Protein AF-A0A2A5M7T2-F1 (afdb_monomer_lite)

Structure (mmCIF, N/CA/C/O backbone):
data_AF-A0A2A5M7T2-F1
#
_entry.id   AF-A0A2A5M7T2-F1
#
loop_
_atom_site.group_PDB
_atom_site.id
_atom_site.type_symbol
_atom_site.label_atom_id
_atom_site.label_alt_id
_atom_site.label_comp_id
_atom_site.label_asym_id
_atom_site.label_entity_id
_atom_site.label_seq_id
_atom_site.pdbx_PDB_ins_code
_atom_site.Cartn_x
_atom_site.Cartn_y
_atom_site.Cartn_z
_atom_site.occupancy
_atom_site.B_iso_or_equiv
_atom_site.auth_seq_id
_atom_site.auth_comp_id
_atom_site.auth_asym_id
_atom_site.auth_atom_id
_atom_site.pdbx_PDB_model_num
ATOM 1 N N . ASN A 1 1 ? -1.668 -0.619 -31.170 1.00 60.91 1 ASN A N 1
ATOM 2 C CA . ASN A 1 1 ? -1.561 -1.996 -30.649 1.00 60.91 1 ASN A CA 1
ATOM 3 C C . ASN A 1 1 ? -2.040 -2.029 -29.218 1.00 60.91 1 ASN A C 1
ATOM 5 O O . ASN A 1 1 ? -1.511 -1.268 -28.421 1.00 60.91 1 ASN A O 1
ATOM 9 N N . ASN A 1 2 ? -3.026 -2.883 -28.930 1.00 87.00 2 ASN A N 1
ATOM 10 C CA . ASN A 1 2 ? -3.537 -3.116 -27.583 1.00 87.00 2 ASN A CA 1
ATOM 11 C C . ASN A 1 2 ? -2.601 -4.095 -26.862 1.00 87.00 2 ASN A C 1
ATOM 13 O O . ASN A 1 2 ? -2.529 -5.262 -27.244 1.00 87.00 2 ASN A O 1
ATOM 17 N N . VAL A 1 3 ? -1.847 -3.610 -25.882 1.00 93.12 3 VAL A N 1
ATOM 18 C CA . VAL A 1 3 ? -0.890 -4.405 -25.110 1.00 93.12 3 VAL A CA 1
ATOM 19 C C . VAL A 1 3 ? -1.566 -4.879 -23.829 1.00 93.12 3 VAL A C 1
ATOM 21 O O . VAL A 1 3 ? -2.238 -4.107 -23.147 1.00 93.12 3 VAL A O 1
ATOM 24 N N . LYS A 1 4 ? -1.383 -6.158 -23.500 1.00 93.56 4 LYS A N 1
ATOM 25 C CA . LYS A 1 4 ? -1.819 -6.744 -22.232 1.00 93.56 4 LYS A CA 1
ATOM 26 C C . LYS A 1 4 ? -0.594 -7.260 -21.495 1.00 93.56 4 LYS A C 1
ATOM 28 O O . LYS A 1 4 ? 0.133 -8.083 -22.041 1.00 93.56 4 LYS A O 1
ATOM 33 N N . VAL A 1 5 ? -0.376 -6.769 -20.281 1.00 90.25 5 VAL A N 1
ATOM 34 C CA . VAL A 1 5 ? 0.757 -7.158 -19.430 1.00 90.25 5 VAL A CA 1
ATOM 35 C C . VAL A 1 5 ? 0.224 -7.896 -18.209 1.00 90.25 5 VAL A C 1
ATOM 37 O O . VAL A 1 5 ? -0.738 -7.443 -17.590 1.00 90.25 5 VAL A O 1
ATOM 40 N N . ARG A 1 6 ? 0.827 -9.032 -17.867 1.00 88.44 6 ARG A N 1
ATOM 41 C CA . ARG A 1 6 ? 0.532 -9.816 -16.661 1.00 88.44 6 ARG A CA 1
ATOM 42 C C . ARG A 1 6 ? 1.847 -10.259 -16.040 1.00 88.44 6 ARG A C 1
ATOM 44 O O . ARG A 1 6 ? 2.782 -10.551 -16.779 1.00 88.44 6 ARG A O 1
ATOM 51 N N . LEU A 1 7 ? 1.899 -10.273 -14.711 1.00 79.75 7 LEU A N 1
ATOM 52 C CA . LEU A 1 7 ? 3.005 -10.883 -13.967 1.00 79.75 7 LEU A CA 1
ATOM 53 C C . LEU A 1 7 ? 2.844 -12.408 -13.929 1.00 79.75 7 LEU A C 1
ATOM 55 O O . LEU A 1 7 ? 3.792 -13.133 -14.187 1.00 79.75 7 LEU A O 1
ATOM 59 N N . ASP A 1 8 ? 1.615 -12.866 -13.696 1.00 83.50 8 ASP A N 1
ATOM 60 C CA . ASP A 1 8 ? 1.230 -14.276 -13.647 1.00 83.50 8 ASP A CA 1
ATOM 61 C C . ASP A 1 8 ? -0.159 -14.473 -14.286 1.00 83.50 8 ASP A C 1
ATOM 63 O O . ASP A 1 8 ? -0.954 -13.528 -14.382 1.00 83.50 8 ASP A O 1
ATOM 67 N N . ASP A 1 9 ? -0.476 -15.699 -14.704 1.00 84.69 9 ASP A N 1
ATOM 68 C CA . ASP A 1 9 ? -1.749 -16.049 -15.345 1.00 84.69 9 ASP A CA 1
ATOM 69 C C . ASP A 1 9 ? -2.963 -15.929 -14.407 1.00 84.69 9 ASP A C 1
ATOM 71 O O . ASP A 1 9 ? -4.090 -15.732 -14.876 1.00 84.69 9 ASP A O 1
ATOM 75 N N . LYS A 1 10 ? -2.761 -15.991 -13.083 1.00 83.62 10 LYS A N 1
ATOM 76 C CA . LYS A 1 10 ? -3.818 -15.775 -12.079 1.00 83.62 10 LYS A CA 1
ATOM 77 C C . LYS A 1 10 ? -4.172 -14.289 -11.932 1.00 83.62 10 LYS A C 1
ATOM 79 O O . LYS A 1 10 ? -5.264 -13.960 -11.451 1.00 83.62 10 LYS A O 1
ATOM 84 N N . MET A 1 11 ? -3.281 -13.387 -12.352 1.00 88.12 11 MET A N 1
ATOM 85 C CA . MET A 1 11 ? -3.487 -11.940 -12.316 1.00 88.12 11 MET A CA 1
ATOM 86 C C . MET A 1 11 ? -4.294 -11.469 -13.532 1.00 88.12 11 MET A C 1
ATOM 88 O O . MET A 1 11 ? -4.145 -11.948 -14.658 1.00 88.12 11 MET A O 1
ATOM 92 N N . ASN A 1 12 ? -5.141 -10.458 -13.340 1.00 90.69 12 ASN A N 1
ATOM 93 C CA . ASN A 1 12 ? -5.785 -9.811 -14.483 1.00 90.69 12 ASN A CA 1
ATOM 94 C C . ASN A 1 12 ? -4.744 -9.027 -15.298 1.00 90.69 12 ASN A C 1
ATOM 96 O O . ASN A 1 12 ? -3.726 -8.579 -14.776 1.00 90.69 12 ASN A O 1
ATOM 100 N N . ALA A 1 13 ? -4.996 -8.848 -16.595 1.00 92.94 13 ALA A N 1
ATOM 101 C CA . ALA A 1 13 ? -4.097 -8.036 -17.409 1.00 92.94 13 ALA A CA 1
ATOM 102 C C . ALA A 1 13 ? -4.164 -6.565 -16.998 1.00 92.94 13 ALA A C 1
ATOM 104 O O . ALA A 1 13 ? -5.249 -6.023 -16.787 1.00 92.94 13 ALA A O 1
ATOM 105 N N . ILE A 1 14 ? -3.005 -5.915 -16.991 1.00 94.44 14 ILE A N 1
ATOM 106 C CA . ILE A 1 14 ? -2.913 -4.478 -17.202 1.00 94.44 14 ILE A CA 1
ATOM 107 C C . ILE A 1 14 ? -3.140 -4.243 -18.697 1.00 94.44 14 ILE A C 1
ATOM 109 O O . ILE A 1 14 ? -2.396 -4.754 -19.537 1.00 94.44 14 ILE A O 1
ATOM 113 N N . GLU A 1 15 ? -4.192 -3.507 -19.032 1.00 96.38 15 GLU A N 1
ATOM 114 C CA . GLU A 1 15 ? -4.587 -3.214 -20.406 1.00 96.38 15 GLU A CA 1
ATOM 115 C C . GLU A 1 15 ? -4.080 -1.835 -20.819 1.00 96.38 15 GLU A C 1
ATOM 117 O O . GLU A 1 15 ? -4.425 -0.825 -20.205 1.00 96.38 15 GLU A O 1
ATOM 122 N N . ILE A 1 16 ? -3.271 -1.792 -21.875 1.00 97.00 16 ILE A N 1
ATOM 123 C CA . ILE A 1 16 ? -2.631 -0.583 -22.392 1.00 97.00 16 ILE A CA 1
ATOM 124 C C . ILE A 1 16 ? -2.998 -0.460 -23.880 1.00 97.00 16 ILE A C 1
ATOM 126 O O . ILE A 1 16 ? -2.351 -1.075 -24.731 1.00 97.00 16 ILE A O 1
ATOM 130 N N . PRO A 1 17 ? -4.028 0.333 -24.241 1.00 96.31 17 PRO A N 1
ATOM 131 C CA . PRO A 1 17 ? -4.533 0.404 -25.618 1.00 96.31 17 PRO A CA 1
ATOM 132 C C . PRO A 1 17 ? -3.501 0.851 -26.660 1.00 96.31 17 PRO A C 1
ATOM 134 O O . PRO A 1 17 ? -3.615 0.512 -27.841 1.00 96.31 17 PRO A O 1
ATOM 137 N N . LYS A 1 18 ? -2.523 1.651 -26.226 1.00 96.06 18 LYS A N 1
ATOM 138 C CA . LYS A 1 18 ? -1.372 2.071 -27.019 1.00 96.06 18 LYS A CA 1
ATOM 139 C C . LYS A 1 18 ? -0.167 2.235 -26.100 1.00 96.06 18 LYS A C 1
ATOM 141 O O . LYS A 1 18 ? -0.230 3.020 -25.155 1.00 96.06 18 LYS A O 1
ATOM 146 N N . LEU A 1 19 ? 0.899 1.515 -26.421 1.00 96.00 19 LEU A N 1
ATOM 147 C CA . LEU A 1 19 ? 2.201 1.607 -25.780 1.00 96.00 19 LEU A CA 1
ATOM 148 C C . LEU A 1 19 ? 3.234 1.961 -26.847 1.00 96.00 19 LEU A C 1
ATOM 150 O O . LEU A 1 19 ? 3.382 1.223 -27.821 1.00 96.00 19 LEU A O 1
ATOM 154 N N . ASP A 1 20 ? 3.930 3.072 -26.647 1.00 96.31 20 ASP A N 1
ATOM 155 C CA . ASP A 1 20 ? 5.092 3.467 -27.432 1.00 96.31 20 ASP A CA 1
ATOM 156 C C . ASP A 1 20 ? 6.347 3.284 -26.559 1.00 96.31 20 ASP A C 1
ATOM 158 O O . ASP A 1 20 ? 6.326 3.565 -25.359 1.00 96.31 20 ASP A O 1
ATOM 162 N N . LEU A 1 21 ? 7.444 2.804 -27.144 1.00 96.62 21 LEU A N 1
ATOM 163 C CA . LEU A 1 21 ? 8.730 2.658 -26.458 1.00 96.62 21 LEU A CA 1
ATOM 164 C C . LEU A 1 21 ? 9.685 3.734 -26.969 1.00 96.62 21 LEU A C 1
ATOM 166 O O . LEU A 1 21 ? 9.893 3.845 -28.177 1.00 96.62 21 LEU A O 1
ATOM 170 N N . ASN A 1 22 ? 10.266 4.520 -26.064 1.00 97.06 22 ASN A N 1
ATOM 171 C CA . ASN A 1 22 ? 11.197 5.587 -26.422 1.00 97.06 22 ASN A CA 1
ATOM 172 C C . ASN A 1 22 ? 12.544 5.383 -25.726 1.00 97.06 22 ASN A C 1
ATOM 174 O O . ASN A 1 22 ? 12.639 5.521 -24.509 1.00 97.06 22 ASN A O 1
ATOM 178 N N . LEU A 1 23 ? 13.578 5.064 -26.507 1.00 97.06 23 LEU A N 1
ATOM 179 C CA . LEU A 1 23 ? 14.952 4.949 -26.030 1.00 97.06 23 LEU A CA 1
ATOM 180 C C . LEU A 1 23 ? 15.707 6.255 -26.298 1.00 97.06 23 LEU A C 1
ATOM 182 O O . LEU A 1 23 ? 15.966 6.605 -27.448 1.00 97.06 23 LEU A O 1
ATOM 186 N N . ASN A 1 24 ? 16.108 6.957 -25.240 1.00 96.31 24 ASN A N 1
ATOM 187 C CA . ASN A 1 24 ? 16.892 8.184 -25.344 1.00 96.31 24 ASN A CA 1
ATOM 188 C C . ASN A 1 24 ? 17.870 8.301 -24.170 1.00 96.31 24 ASN A C 1
ATOM 190 O O . ASN A 1 24 ? 17.475 8.120 -23.024 1.00 96.31 24 ASN A O 1
ATOM 194 N N . LYS A 1 25 ? 19.144 8.624 -24.440 1.00 93.69 25 LYS A N 1
ATOM 195 C CA . LYS A 1 25 ? 20.188 8.815 -23.409 1.00 93.69 25 LYS A CA 1
ATOM 196 C C . LYS A 1 25 ? 20.213 7.687 -22.357 1.00 93.69 25 LYS A C 1
ATOM 198 O O . LYS A 1 25 ? 20.207 7.959 -21.164 1.00 93.69 25 LYS A O 1
ATOM 203 N N . GLN A 1 26 ? 20.233 6.428 -22.809 1.00 95.19 26 GLN A N 1
ATOM 204 C CA . GLN A 1 26 ? 20.245 5.218 -21.958 1.00 95.19 26 GLN A CA 1
ATOM 205 C C . GLN A 1 26 ? 18.994 5.006 -21.086 1.00 95.19 26 GLN A C 1
ATOM 207 O O . GLN A 1 26 ? 18.986 4.146 -20.210 1.00 95.19 26 GLN A O 1
ATOM 212 N N . LYS A 1 27 ? 17.924 5.762 -21.339 1.00 97.50 27 LYS A N 1
ATOM 213 C CA . LYS A 1 27 ? 16.628 5.616 -20.684 1.00 97.50 27 LYS A CA 1
ATOM 214 C C . LYS A 1 27 ? 15.609 5.059 -21.674 1.00 97.50 27 LYS A C 1
ATOM 216 O O . LYS A 1 27 ? 15.464 5.610 -22.764 1.00 97.50 27 LYS A O 1
ATOM 221 N N . LEU A 1 28 ? 14.913 3.988 -21.296 1.00 98.12 28 LEU A N 1
ATOM 222 C CA . LEU A 1 28 ? 13.804 3.413 -22.061 1.00 98.12 28 LEU A CA 1
ATOM 223 C C . LEU A 1 28 ? 12.486 3.748 -21.366 1.00 98.12 28 LEU A C 1
ATOM 225 O O . LEU A 1 28 ? 12.129 3.127 -20.365 1.00 98.12 28 LEU A O 1
ATOM 229 N N . ASP A 1 29 ? 11.774 4.735 -21.899 1.00 97.75 29 ASP A N 1
ATOM 230 C CA . ASP A 1 29 ? 10.451 5.138 -21.434 1.00 97.75 29 ASP A CA 1
ATOM 231 C C . ASP A 1 29 ? 9.352 4.275 -22.071 1.00 97.75 29 ASP A C 1
ATOM 233 O O . ASP A 1 29 ? 9.299 4.107 -23.293 1.00 97.75 29 ASP A O 1
ATOM 237 N N . PHE A 1 30 ? 8.437 3.784 -21.235 1.00 97.19 30 PHE A N 1
ATOM 238 C CA . PHE A 1 30 ? 7.213 3.101 -21.651 1.00 97.19 30 PHE A CA 1
ATOM 239 C C . PHE A 1 30 ? 6.088 4.135 -21.663 1.00 97.19 30 PHE A C 1
ATOM 241 O O . PHE A 1 30 ? 5.517 4.478 -20.626 1.00 97.19 30 PHE A O 1
ATOM 248 N N . VAL A 1 31 ? 5.800 4.681 -22.840 1.00 97.06 31 VAL A N 1
ATOM 249 C CA . VAL A 1 31 ? 4.892 5.815 -23.008 1.00 97.06 31 VAL A CA 1
ATOM 250 C C . VAL A 1 31 ? 3.492 5.311 -23.338 1.00 97.06 31 VAL A C 1
ATOM 252 O O . VAL A 1 31 ? 3.261 4.693 -24.376 1.00 97.06 31 VAL A O 1
ATOM 255 N N . PHE A 1 32 ? 2.534 5.609 -22.465 1.00 96.44 32 PHE A N 1
ATOM 256 C CA . PHE A 1 32 ? 1.121 5.319 -22.675 1.00 96.44 32 PHE A CA 1
ATOM 257 C C . PHE A 1 32 ? 0.256 6.468 -22.153 1.00 96.44 32 PHE A C 1
ATOM 259 O O . PHE A 1 32 ? 0.549 7.069 -21.125 1.00 96.44 32 PHE A O 1
ATOM 266 N N . ASN A 1 33 ? -0.842 6.753 -22.856 1.00 96.56 33 ASN A N 1
ATOM 267 C CA . ASN A 1 33 ? -1.829 7.754 -22.424 1.00 96.56 33 ASN A CA 1
ATOM 268 C C . ASN A 1 33 ? -2.976 7.137 -21.618 1.00 96.56 33 ASN A C 1
ATOM 270 O O . ASN A 1 33 ? -3.742 7.861 -20.989 1.00 96.56 33 ASN A O 1
ATOM 274 N N . LYS A 1 34 ? -3.146 5.813 -21.715 1.00 97.06 34 LYS A N 1
ATOM 275 C CA . LYS A 1 34 ? -4.182 5.051 -21.023 1.00 97.06 34 LYS A CA 1
ATOM 276 C C . LYS A 1 34 ? -3.627 3.719 -20.554 1.00 97.06 34 LYS A C 1
ATOM 278 O O . LYS A 1 34 ? -2.988 3.025 -21.342 1.00 97.06 34 LYS A O 1
ATOM 283 N N . ALA A 1 35 ? -3.922 3.363 -19.313 1.00 97.12 35 ALA A N 1
ATOM 284 C CA . ALA A 1 35 ? -3.658 2.043 -18.762 1.00 97.12 35 ALA A CA 1
ATOM 285 C C . ALA A 1 35 ? -4.744 1.695 -17.743 1.00 97.12 35 ALA A C 1
ATOM 287 O O . ALA A 1 35 ? -5.188 2.570 -17.000 1.00 97.12 35 ALA A O 1
ATOM 288 N N . PHE A 1 36 ? -5.160 0.431 -17.699 1.00 96.06 36 PHE A N 1
ATOM 289 C CA . PHE A 1 36 ? -6.208 -0.029 -16.792 1.00 96.06 36 PHE A CA 1
ATOM 290 C C . PHE A 1 36 ? -5.833 -1.348 -16.134 1.00 96.06 36 PHE A C 1
ATOM 292 O O . PHE A 1 36 ? -5.299 -2.235 -16.791 1.00 96.06 36 PHE A O 1
ATOM 299 N N . TYR A 1 37 ? -6.168 -1.506 -14.858 1.00 93.38 37 TYR A N 1
ATOM 300 C CA . TYR A 1 37 ? -6.080 -2.787 -14.158 1.00 93.38 37 TYR A CA 1
ATOM 301 C C . TYR A 1 37 ? -7.361 -3.005 -13.364 1.00 93.38 37 TYR A C 1
ATOM 303 O O . TYR A 1 37 ? -7.681 -2.205 -12.491 1.00 93.38 37 TYR A O 1
ATOM 311 N N . ASN A 1 38 ? -8.122 -4.058 -13.670 1.00 90.25 38 ASN A N 1
ATOM 312 C CA . ASN A 1 38 ? -9.394 -4.344 -12.990 1.00 90.25 38 ASN A CA 1
ATOM 313 C C . ASN A 1 38 ? -10.363 -3.148 -12.916 1.00 90.25 38 ASN A C 1
ATOM 315 O O . ASN A 1 38 ? -11.022 -2.911 -11.906 1.00 90.25 38 ASN A O 1
ATOM 319 N N . GLY A 1 39 ? -10.438 -2.369 -13.998 1.00 90.31 39 GLY A N 1
ATOM 320 C CA . GLY A 1 39 ? -11.267 -1.162 -14.065 1.00 90.31 39 GLY A CA 1
ATOM 321 C C . GLY A 1 39 ? -10.705 0.048 -13.306 1.00 90.31 39 GLY A C 1
ATOM 322 O O . GLY A 1 39 ? -11.295 1.125 -13.376 1.00 90.31 39 GLY A O 1
ATOM 323 N N . ALA A 1 40 ? -9.568 -0.087 -12.615 1.00 94.38 40 ALA A N 1
ATOM 324 C CA . ALA A 1 40 ? -8.835 1.038 -12.053 1.00 94.38 40 ALA A CA 1
ATOM 325 C C . ALA A 1 40 ? -8.030 1.754 -13.139 1.00 94.38 40 ALA A C 1
ATOM 327 O O . ALA A 1 40 ? -7.364 1.111 -13.954 1.00 94.38 40 ALA A O 1
ATOM 328 N N . ASP A 1 41 ? -8.086 3.085 -13.135 1.00 96.94 41 ASP A N 1
ATOM 329 C CA . ASP A 1 41 ? -7.319 3.920 -14.058 1.00 96.94 41 ASP A CA 1
ATOM 330 C C . ASP A 1 41 ? -5.874 4.054 -13.558 1.00 96.94 41 ASP A C 1
ATOM 332 O O . ASP A 1 41 ? -5.632 4.463 -12.417 1.00 96.94 41 ASP A O 1
ATOM 336 N N . LEU A 1 42 ? -4.926 3.694 -14.421 1.00 96.81 42 LEU A N 1
ATOM 337 C CA . LEU A 1 42 ? -3.483 3.768 -14.208 1.00 96.81 42 LEU A CA 1
ATOM 338 C C . LEU A 1 42 ? -2.804 4.750 -15.171 1.00 96.81 42 LEU A C 1
ATOM 340 O O . LEU A 1 42 ? -1.580 4.794 -15.227 1.00 96.81 42 LEU A O 1
ATOM 344 N N . SER A 1 43 ? -3.555 5.566 -15.912 1.00 97.38 43 SER A N 1
ATOM 345 C CA . SER A 1 43 ? -3.034 6.465 -16.956 1.00 97.38 43 SER A CA 1
ATOM 346 C C . SER A 1 43 ? -2.045 7.518 -16.442 1.00 97.38 43 SER A C 1
ATOM 348 O O . SER A 1 43 ? -1.271 8.070 -17.213 1.00 97.38 43 SER A O 1
ATOM 350 N N . SER A 1 44 ? -2.058 7.807 -15.136 1.00 97.50 44 SER A N 1
ATOM 351 C CA . SER A 1 44 ? -1.090 8.706 -14.485 1.00 97.50 44 SER A CA 1
ATOM 352 C C . SER A 1 44 ? 0.168 7.994 -13.968 1.00 97.50 44 SER A C 1
ATOM 354 O O . SER A 1 44 ? 1.025 8.636 -13.353 1.00 97.50 44 SER A O 1
ATOM 356 N N . SER A 1 45 ? 0.262 6.679 -14.164 1.00 97.75 45 SER A N 1
ATOM 357 C CA . SER A 1 45 ? 1.416 5.870 -13.778 1.00 97.75 45 SER A CA 1
ATOM 358 C C . SER A 1 45 ? 2.576 6.073 -14.749 1.00 97.75 45 SER A C 1
ATOM 360 O O . SER A 1 45 ? 2.391 6.517 -15.881 1.00 97.75 45 SER A O 1
ATOM 362 N N . LYS A 1 46 ? 3.791 5.754 -14.304 1.00 97.81 46 LYS A N 1
ATOM 363 C CA . LYS A 1 46 ? 5.007 5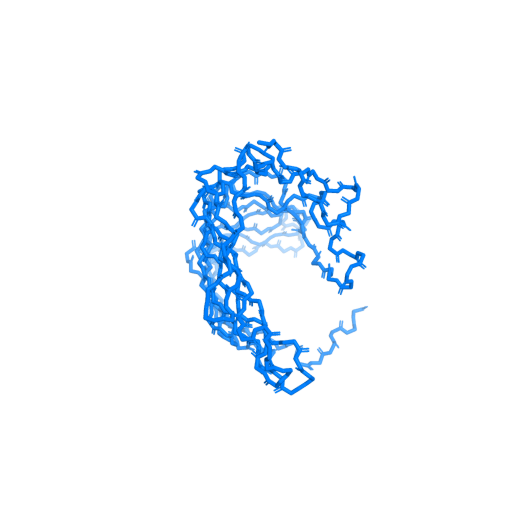.848 -15.116 1.00 97.81 46 LYS A CA 1
ATOM 364 C C . LYS A 1 46 ? 5.868 4.616 -14.912 1.00 97.81 46 LYS A C 1
ATOM 366 O O . LYS A 1 46 ? 5.991 4.132 -13.792 1.00 97.81 46 LYS A O 1
ATOM 371 N N . VAL A 1 47 ? 6.499 4.161 -15.985 1.00 97.50 47 VAL A N 1
ATOM 372 C CA . VAL A 1 47 ? 7.532 3.130 -15.932 1.00 97.50 47 VAL A CA 1
ATOM 373 C C . VAL A 1 47 ? 8.620 3.446 -16.941 1.00 97.50 47 VAL A C 1
ATOM 375 O O . VAL A 1 47 ? 8.336 3.837 -18.075 1.00 97.50 47 VAL A O 1
ATOM 378 N N . TYR A 1 48 ? 9.869 3.321 -16.511 1.00 98.06 48 TYR A N 1
ATOM 379 C CA . TYR A 1 48 ? 11.021 3.408 -17.394 1.00 98.06 48 TYR A CA 1
ATOM 380 C C . TYR A 1 48 ? 12.201 2.633 -16.829 1.00 98.06 48 TYR A C 1
ATOM 382 O O . TYR A 1 48 ? 12.345 2.492 -15.616 1.00 98.06 48 TYR A O 1
ATOM 390 N N . LEU A 1 49 ? 13.065 2.174 -17.726 1.00 98.19 49 LEU A N 1
ATOM 391 C CA . LEU A 1 49 ? 14.399 1.707 -17.369 1.00 98.19 49 LEU A CA 1
ATOM 392 C C . LEU A 1 49 ? 15.378 2.871 -17.520 1.00 98.19 49 LEU A C 1
ATOM 394 O O . LEU A 1 49 ? 15.223 3.685 -18.434 1.00 98.19 49 LEU A O 1
ATOM 398 N N . TYR A 1 50 ? 16.359 2.969 -16.633 1.00 97.50 50 TYR A N 1
ATOM 399 C CA . TYR A 1 50 ? 17.404 3.994 -16.673 1.00 97.50 50 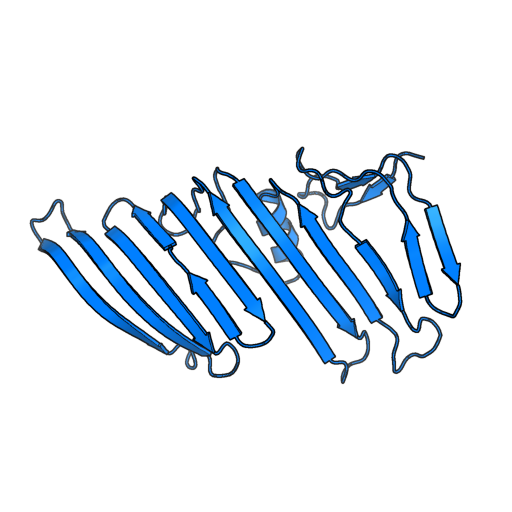TYR A CA 1
ATOM 400 C C . TYR A 1 50 ? 18.790 3.357 -16.704 1.00 97.50 50 TYR A C 1
ATOM 402 O O . TYR A 1 50 ? 18.939 2.192 -16.345 1.00 97.50 50 TYR A O 1
ATOM 410 N N . ASP A 1 51 ? 19.775 4.134 -17.164 1.00 96.19 51 ASP A N 1
ATOM 411 C CA . ASP A 1 51 ? 21.193 3.764 -17.233 1.00 96.19 51 ASP A CA 1
ATOM 412 C C . ASP A 1 51 ? 21.442 2.375 -17.854 1.00 96.19 51 ASP A C 1
ATOM 414 O O . ASP A 1 51 ? 22.319 1.630 -17.434 1.00 96.19 51 ASP A O 1
ATOM 418 N N . LEU A 1 52 ? 20.664 2.027 -18.886 1.00 94.38 52 LEU A N 1
ATOM 419 C CA . LEU A 1 52 ? 20.586 0.681 -19.469 1.00 94.38 52 LEU A CA 1
ATOM 420 C C . LEU A 1 52 ? 21.910 0.096 -19.973 1.00 94.38 52 LEU A C 1
ATOM 422 O O . LEU A 1 52 ? 22.005 -1.118 -20.138 1.00 94.38 52 LEU A O 1
ATOM 426 N N . PHE A 1 53 ? 22.895 0.939 -20.278 1.00 92.31 53 PHE A N 1
ATOM 427 C CA . PHE A 1 53 ? 24.197 0.506 -20.789 1.00 92.31 53 PHE A CA 1
ATOM 428 C C . PHE A 1 53 ? 25.314 0.636 -19.741 1.00 92.31 53 PHE A C 1
ATOM 430 O O . PHE A 1 53 ? 26.484 0.458 -20.074 1.00 92.31 53 PHE A O 1
ATOM 437 N N . ASP A 1 54 ? 24.965 0.932 -18.486 1.00 93.06 54 ASP A N 1
ATOM 438 C CA . ASP A 1 54 ? 25.869 0.930 -17.337 1.00 93.06 54 ASP A CA 1
ATOM 439 C C . ASP A 1 54 ? 25.395 -0.132 -16.338 1.00 93.06 54 ASP A C 1
ATOM 441 O O . ASP A 1 54 ? 24.500 0.104 -15.532 1.00 93.06 54 ASP A O 1
ATOM 445 N N . GLU A 1 55 ? 26.012 -1.315 -16.364 1.00 86.25 55 GLU A N 1
ATOM 446 C CA . GLU A 1 55 ? 25.655 -2.443 -15.486 1.00 86.25 55 GLU A CA 1
ATOM 447 C C . GLU A 1 55 ? 25.714 -2.098 -13.988 1.00 86.25 55 GLU A C 1
ATOM 449 O O . GLU A 1 55 ? 25.068 -2.753 -13.174 1.00 86.25 55 GLU A O 1
ATOM 454 N N . LYS A 1 56 ? 26.464 -1.055 -13.606 1.00 90.69 56 LYS A N 1
ATOM 455 C CA . LYS A 1 56 ? 26.577 -0.607 -12.211 1.00 90.69 56 LYS A CA 1
ATOM 456 C C . LYS A 1 56 ? 25.506 0.403 -11.814 1.00 90.69 56 LYS A C 1
ATOM 458 O O . LYS A 1 56 ? 25.451 0.775 -10.648 1.00 90.69 56 LYS A O 1
ATOM 463 N N . LYS A 1 57 ? 24.713 0.901 -12.762 1.00 92.00 57 LYS A N 1
ATOM 464 C CA . LYS A 1 57 ? 23.688 1.927 -12.520 1.00 92.00 57 LYS A CA 1
ATOM 465 C C . LYS A 1 57 ? 22.323 1.577 -13.092 1.00 92.00 57 LYS A C 1
ATOM 467 O O . LYS A 1 57 ? 21.354 2.234 -12.736 1.00 92.00 57 LYS A O 1
ATOM 472 N N . ALA A 1 58 ? 22.239 0.571 -13.957 1.00 96.31 58 ALA A N 1
ATOM 473 C CA . ALA A 1 58 ? 20.994 0.167 -14.577 1.00 96.31 58 ALA A CA 1
ATOM 474 C C . ALA A 1 58 ? 19.933 -0.168 -13.522 1.00 96.31 58 ALA A C 1
ATOM 476 O O . ALA A 1 58 ? 20.213 -0.811 -12.505 1.00 96.31 58 ALA A O 1
ATOM 477 N N . GLY A 1 59 ? 18.700 0.244 -13.794 1.00 96.94 59 GLY A N 1
ATOM 478 C CA . GLY A 1 59 ? 17.579 -0.025 -12.909 1.00 96.94 59 GLY A CA 1
ATOM 479 C C . GLY A 1 59 ? 16.234 0.313 -13.527 1.00 96.94 59 GLY A C 1
ATOM 480 O O . GLY A 1 59 ? 16.125 0.719 -14.691 1.00 96.94 59 GLY A O 1
ATOM 481 N N . ILE A 1 60 ? 15.192 0.148 -12.719 1.00 97.38 60 ILE A N 1
ATOM 482 C CA . ILE A 1 60 ? 13.805 0.420 -13.081 1.00 97.38 60 ILE A CA 1
ATOM 483 C C . ILE A 1 60 ? 13.197 1.467 -12.162 1.00 97.38 60 ILE A C 1
ATOM 485 O O . ILE A 1 60 ? 13.368 1.462 -10.945 1.00 97.38 60 ILE A O 1
ATOM 489 N N . TYR A 1 61 ? 12.445 2.371 -12.769 1.00 98.06 61 TYR A N 1
ATOM 490 C CA . TYR A 1 61 ? 11.577 3.297 -12.075 1.00 98.06 61 TYR A CA 1
ATOM 491 C C . TYR A 1 61 ? 10.123 2.924 -12.323 1.00 98.06 61 TYR A C 1
ATOM 493 O O . TYR A 1 61 ? 9.711 2.730 -13.470 1.00 98.06 61 TYR A O 1
ATOM 501 N N . LEU A 1 62 ? 9.337 2.892 -11.254 1.00 97.25 62 LEU A N 1
ATOM 502 C CA . LEU A 1 62 ? 7.906 2.643 -11.268 1.00 97.25 62 LEU A CA 1
ATOM 503 C C . LEU A 1 62 ? 7.216 3.720 -10.441 1.00 97.25 62 LEU A C 1
ATOM 505 O O . LEU A 1 62 ? 7.557 3.950 -9.287 1.00 97.25 62 LEU A O 1
ATOM 509 N N . ARG A 1 63 ? 6.183 4.335 -11.003 1.00 97.81 63 ARG A N 1
ATOM 510 C CA . ARG A 1 63 ? 5.220 5.127 -10.246 1.00 97.81 63 ARG A CA 1
ATOM 511 C C . ARG A 1 63 ? 3.829 4.606 -10.532 1.00 97.81 63 ARG A C 1
ATOM 513 O O . ARG A 1 63 ? 3.349 4.754 -11.651 1.00 97.81 63 ARG A O 1
ATOM 520 N N . ILE A 1 64 ? 3.184 4.021 -9.533 1.00 96.06 64 ILE A N 1
ATOM 521 C CA . ILE A 1 64 ? 1.840 3.456 -9.618 1.00 96.06 64 ILE A CA 1
ATOM 522 C C . ILE A 1 64 ? 0.872 4.469 -9.024 1.00 96.06 64 ILE A C 1
ATOM 524 O O . ILE A 1 64 ? 0.821 4.675 -7.808 1.00 96.06 64 ILE A O 1
ATOM 528 N N . LYS A 1 65 ? 0.097 5.110 -9.897 1.00 97.62 65 LYS A N 1
ATOM 529 C CA . LYS A 1 65 ? -0.823 6.176 -9.516 1.00 97.62 65 LYS A CA 1
ATOM 530 C C . LYS A 1 65 ? -2.238 5.870 -9.972 1.00 97.62 65 LYS A C 1
ATOM 532 O O . LYS A 1 65 ? -2.485 5.705 -11.165 1.00 97.62 65 LYS A O 1
ATOM 537 N N . SER A 1 66 ? -3.159 5.843 -9.015 1.00 96.94 66 SER A N 1
ATOM 538 C CA . SER A 1 66 ? -4.573 5.561 -9.251 1.00 96.94 66 SER A CA 1
ATOM 539 C C . SER A 1 66 ? -5.458 6.202 -8.187 1.00 96.94 66 SER A C 1
ATOM 541 O O . SER A 1 66 ? -5.009 6.495 -7.084 1.00 96.94 66 SER A O 1
ATOM 543 N N . ASN A 1 67 ? -6.739 6.387 -8.495 1.00 95.62 67 ASN A N 1
ATOM 544 C CA . ASN A 1 67 ? -7.739 6.843 -7.524 1.00 95.62 67 ASN A CA 1
ATOM 545 C C . ASN A 1 67 ? -8.610 5.702 -6.974 1.00 95.62 67 ASN A C 1
ATOM 547 O O . ASN A 1 67 ? -9.447 5.941 -6.106 1.00 95.62 67 ASN A O 1
ATOM 551 N N . ASN A 1 68 ? -8.473 4.490 -7.510 1.00 94.06 68 ASN A N 1
ATOM 552 C CA . ASN A 1 68 ? -9.350 3.365 -7.194 1.00 94.06 68 ASN A CA 1
ATOM 553 C C . ASN A 1 68 ? -8.671 2.002 -7.400 1.00 94.06 68 ASN A C 1
ATOM 555 O O . ASN A 1 68 ? -9.355 1.021 -7.696 1.00 94.06 68 ASN A O 1
ATOM 559 N N . LEU A 1 69 ? -7.346 1.936 -7.262 1.00 92.19 69 LEU A N 1
ATOM 560 C CA . LEU A 1 69 ? -6.629 0.670 -7.343 1.00 92.19 69 LEU A CA 1
ATOM 561 C C . LEU A 1 69 ? -7.011 -0.206 -6.149 1.00 92.19 69 LEU A C 1
ATOM 563 O O . LEU A 1 69 ? -7.226 0.285 -5.042 1.00 92.19 69 LEU A O 1
ATOM 567 N N . LYS A 1 70 ? -7.111 -1.511 -6.379 1.00 90.44 70 LYS A N 1
ATOM 568 C CA . LYS A 1 70 ? -7.438 -2.487 -5.346 1.00 90.44 70 LYS A CA 1
ATOM 569 C C . LYS A 1 70 ? -6.323 -3.516 -5.263 1.00 90.44 70 LYS A C 1
ATOM 571 O O . LYS A 1 70 ? -5.965 -4.113 -6.277 1.00 90.44 70 LYS A O 1
ATOM 576 N N . PHE A 1 71 ? -5.814 -3.745 -4.055 1.00 91.19 71 PHE A N 1
ATOM 577 C CA . PHE A 1 71 ? -4.944 -4.884 -3.779 1.00 91.19 71 PHE A CA 1
ATOM 578 C C . PHE A 1 71 ? -5.809 -6.129 -3.560 1.00 91.19 71 PHE A C 1
ATOM 580 O O . PHE A 1 71 ? -6.117 -6.498 -2.431 1.00 91.19 71 PHE A O 1
ATOM 587 N N . ASP A 1 72 ? -6.336 -6.687 -4.648 1.00 90.75 72 ASP A N 1
ATOM 588 C CA . ASP A 1 72 ? -7.261 -7.820 -4.597 1.00 90.75 72 ASP A CA 1
ATOM 589 C C . ASP A 1 72 ? -6.556 -9.172 -4.411 1.00 90.75 72 ASP A C 1
ATOM 591 O O . ASP A 1 72 ? -5.336 -9.288 -4.486 1.00 90.75 72 ASP A O 1
ATOM 595 N N . GLU A 1 73 ? -7.351 -10.214 -4.169 1.00 92.62 73 GLU A N 1
ATOM 596 C CA . GLU A 1 73 ? -6.861 -11.577 -3.948 1.00 92.62 73 GLU A CA 1
ATOM 597 C C . GLU A 1 73 ? -6.053 -12.125 -5.137 1.00 92.62 73 GLU A C 1
ATOM 599 O O . GLU A 1 73 ? -5.092 -12.861 -4.940 1.00 92.62 73 GLU A O 1
ATOM 604 N N . LYS A 1 74 ? -6.417 -11.767 -6.376 1.00 91.56 74 LYS A N 1
ATOM 605 C CA . LYS A 1 74 ? -5.700 -12.232 -7.573 1.00 91.56 74 LYS A CA 1
ATOM 606 C C . LYS A 1 74 ? -4.303 -11.626 -7.642 1.00 91.56 74 LYS A C 1
ATOM 608 O O . LYS A 1 74 ? -3.354 -12.339 -7.948 1.00 91.56 74 LYS A O 1
ATOM 613 N N . LEU A 1 75 ? -4.181 -10.332 -7.339 1.00 90.12 75 LEU A N 1
ATOM 614 C CA . LEU A 1 75 ? -2.887 -9.670 -7.233 1.00 90.12 75 LEU A CA 1
ATOM 615 C C . LEU A 1 75 ? -2.075 -10.231 -6.062 1.00 90.12 75 LEU A C 1
ATOM 617 O O . LEU A 1 75 ? -0.903 -10.526 -6.248 1.00 90.12 75 LEU A O 1
ATOM 621 N N . ALA A 1 76 ? -2.690 -10.439 -4.894 1.00 91.19 76 ALA A N 1
ATOM 622 C CA . ALA A 1 76 ? -2.007 -11.032 -3.744 1.00 91.19 76 ALA A CA 1
ATOM 623 C C . ALA A 1 76 ? -1.421 -12.417 -4.076 1.00 91.19 76 ALA A C 1
ATOM 625 O O . ALA A 1 76 ? -0.232 -12.631 -3.868 1.00 91.19 76 ALA A O 1
ATOM 626 N N . LYS A 1 77 ? -2.210 -13.307 -4.694 1.00 90.12 77 LYS A N 1
ATOM 627 C CA . LYS A 1 77 ? -1.750 -14.638 -5.131 1.00 90.12 77 LYS A CA 1
ATOM 628 C C . LYS A 1 77 ? -0.646 -14.580 -6.182 1.00 90.12 77 LYS A C 1
ATOM 630 O O . LYS A 1 77 ? 0.277 -15.377 -6.131 1.00 90.12 77 LYS A O 1
ATOM 635 N N . ALA A 1 78 ? -0.729 -13.647 -7.129 1.00 89.31 78 ALA A N 1
ATOM 636 C CA . ALA A 1 78 ? 0.307 -13.490 -8.147 1.00 89.31 78 ALA A CA 1
ATOM 637 C C . ALA A 1 78 ? 1.654 -13.053 -7.551 1.00 89.31 78 ALA A C 1
ATOM 639 O O . ALA A 1 78 ? 2.697 -13.379 -8.102 1.00 89.31 78 ALA A O 1
ATOM 640 N N . LEU A 1 79 ? 1.648 -12.321 -6.432 1.00 88.88 79 LEU A N 1
ATOM 641 C CA . LEU A 1 79 ? 2.877 -11.903 -5.757 1.00 88.88 79 LEU A CA 1
ATOM 642 C C . LEU A 1 79 ? 3.523 -13.022 -4.922 1.00 88.88 79 LEU A C 1
ATOM 644 O O . LEU A 1 79 ? 4.736 -12.982 -4.705 1.00 88.88 79 LEU A O 1
ATOM 648 N N . GLU A 1 80 ? 2.762 -14.043 -4.512 1.00 89.12 80 GLU A N 1
ATOM 649 C CA . GLU A 1 80 ? 3.307 -15.217 -3.810 1.00 89.12 80 GLU A CA 1
ATOM 650 C C . GLU A 1 80 ? 4.348 -15.952 -4.664 1.00 89.12 80 GLU A C 1
ATOM 652 O O . GLU A 1 80 ? 5.377 -16.381 -4.140 1.00 89.12 80 GLU A O 1
ATOM 657 N N . ASP A 1 81 ? 4.133 -16.003 -5.984 1.00 86.12 81 ASP A N 1
ATOM 658 C CA . ASP A 1 81 ? 5.055 -16.608 -6.955 1.00 86.12 81 ASP A CA 1
ATOM 659 C C . ASP A 1 81 ? 6.416 -15.862 -7.015 1.00 86.12 81 ASP A C 1
ATOM 661 O O . ASP A 1 81 ? 7.407 -16.402 -7.504 1.00 86.12 81 ASP A O 1
ATOM 665 N N . TYR A 1 82 ? 6.494 -14.651 -6.445 1.00 83.94 82 TYR A N 1
ATOM 666 C CA . TYR A 1 82 ? 7.709 -13.836 -6.306 1.00 83.94 82 TYR A CA 1
ATOM 667 C C . TYR A 1 82 ? 8.221 -13.755 -4.860 1.00 83.94 82 TYR A C 1
ATOM 669 O O . TYR A 1 82 ? 8.957 -12.831 -4.513 1.00 83.94 82 TYR A O 1
ATOM 677 N N . HIS A 1 83 ? 7.819 -14.694 -3.999 1.00 85.50 83 HIS A N 1
ATOM 678 C CA . HIS A 1 83 ? 8.148 -14.709 -2.567 1.00 85.50 83 HIS A CA 1
ATOM 679 C C . HIS A 1 83 ? 7.691 -13.455 -1.807 1.00 85.50 83 HIS A C 1
ATOM 681 O O . HIS A 1 83 ? 8.218 -13.136 -0.740 1.00 85.50 83 HIS A O 1
ATOM 687 N N . PHE A 1 84 ? 6.682 -12.756 -2.327 1.00 81.75 84 PHE A N 1
ATOM 688 C CA . PHE A 1 84 ? 6.060 -11.622 -1.664 1.00 81.75 84 PHE A CA 1
ATOM 689 C C . PHE A 1 84 ? 4.663 -12.022 -1.188 1.00 81.75 84 PHE A C 1
ATOM 691 O O . PHE A 1 84 ? 3.698 -12.016 -1.948 1.00 81.75 84 PHE A O 1
ATOM 698 N N . SER A 1 85 ? 4.553 -12.373 0.093 1.00 82.19 85 SER A N 1
ATOM 699 C CA . SER A 1 85 ? 3.280 -12.724 0.725 1.00 82.19 85 SER A CA 1
ATOM 700 C C . SER A 1 85 ? 2.917 -11.681 1.776 1.00 82.19 85 SER A C 1
ATOM 702 O O . SER A 1 85 ? 3.665 -11.446 2.726 1.00 82.19 85 SER A O 1
ATOM 704 N N . LEU A 1 86 ? 1.760 -11.042 1.595 1.00 85.81 86 LEU A N 1
ATOM 705 C CA . LEU A 1 86 ? 1.142 -10.203 2.616 1.00 85.81 86 LEU A CA 1
ATOM 706 C C . LEU A 1 86 ? 0.011 -10.989 3.286 1.00 85.81 86 LEU A C 1
ATOM 708 O O . LEU A 1 86 ? -0.758 -11.651 2.590 1.00 85.81 86 LEU A O 1
ATOM 712 N N . PRO A 1 87 ? -0.176 -10.865 4.612 1.00 87.00 87 PRO A N 1
ATOM 713 C CA . PRO A 1 87 ? -1.196 -11.617 5.348 1.00 87.00 87 PRO A CA 1
ATOM 714 C C . PRO A 1 87 ? -2.622 -11.085 5.115 1.00 87.00 87 PRO A C 1
ATOM 716 O O . PRO A 1 87 ? -3.541 -11.386 5.874 1.00 87.00 87 PRO A O 1
ATOM 719 N N . PHE A 1 88 ? -2.822 -10.241 4.103 1.00 92.31 88 PHE A N 1
ATOM 720 C CA . PHE A 1 88 ? -4.104 -9.632 3.797 1.00 92.31 88 PHE A CA 1
ATOM 721 C C . PHE A 1 88 ? -4.244 -9.338 2.307 1.00 92.31 88 PHE A C 1
ATOM 723 O O . PHE A 1 88 ? -3.269 -9.086 1.612 1.00 92.31 88 PHE A O 1
ATOM 730 N N . TYR A 1 89 ? -5.487 -9.276 1.849 1.00 93.94 89 TYR A N 1
ATOM 731 C CA . TYR A 1 89 ? -5.897 -8.642 0.603 1.00 93.94 89 TYR A CA 1
ATOM 732 C C . TYR A 1 89 ? -7.168 -7.830 0.857 1.00 93.94 89 TYR A C 1
ATOM 734 O O . TYR A 1 89 ? -7.854 -7.988 1.870 1.00 93.94 89 TYR A O 1
ATOM 742 N N . GLN A 1 90 ? -7.508 -6.946 -0.068 1.00 94.00 90 GLN A N 1
ATOM 743 C CA . GLN A 1 90 ? -8.696 -6.116 0.019 1.00 94.00 90 GLN A CA 1
ATOM 744 C C . GLN A 1 90 ? -9.914 -6.848 -0.562 1.00 94.00 90 GLN A C 1
ATOM 746 O O . GLN A 1 90 ? -9.934 -7.243 -1.729 1.00 94.00 90 GLN A O 1
ATOM 751 N N . LYS A 1 91 ? -10.977 -6.978 0.233 1.00 94.88 91 LYS A N 1
ATOM 752 C CA . LYS A 1 91 ? -12.275 -7.541 -0.164 1.00 94.88 91 LYS A CA 1
ATOM 753 C C . LYS A 1 91 ? -13.146 -6.515 -0.886 1.00 94.88 91 LYS A C 1
ATOM 755 O O . LYS A 1 91 ? -13.741 -6.838 -1.914 1.00 94.88 91 LYS A O 1
ATOM 760 N N . SER A 1 92 ? -13.160 -5.261 -0.437 1.00 94.31 92 SER A N 1
ATOM 761 C CA . SER A 1 92 ? -13.978 -4.172 -1.009 1.00 94.31 92 SER A CA 1
ATOM 762 C C . SER A 1 92 ? -13.386 -2.782 -0.721 1.00 94.31 92 SER A C 1
ATOM 764 O O . SER A 1 92 ? -12.355 -2.676 -0.060 1.00 94.31 92 SER A O 1
ATOM 766 N N . GLY A 1 93 ? -14.007 -1.719 -1.245 1.00 92.56 93 GLY A N 1
ATOM 767 C CA . GLY A 1 93 ? -13.598 -0.319 -1.046 1.00 92.56 93 GLY A CA 1
ATOM 768 C C . GLY A 1 93 ? -12.641 0.223 -2.103 1.00 92.56 93 GLY A C 1
ATOM 769 O O . GLY A 1 93 ? -12.437 -0.400 -3.147 1.00 92.56 93 GLY A O 1
ATOM 770 N N . LYS A 1 94 ? -12.062 1.398 -1.838 1.00 89.19 94 LYS A N 1
ATOM 771 C CA . LYS A 1 94 ? -11.162 2.097 -2.768 1.00 89.19 94 LYS A CA 1
ATOM 772 C C . LYS A 1 94 ? -9.835 2.430 -2.099 1.00 89.19 94 LYS A C 1
ATOM 774 O O . LYS A 1 94 ? -9.814 2.804 -0.928 1.00 89.19 94 LYS A O 1
ATOM 779 N N . ILE A 1 95 ? -8.754 2.346 -2.874 1.00 94.19 95 ILE A N 1
ATOM 780 C CA . ILE A 1 95 ? -7.469 2.943 -2.519 1.00 94.19 95 ILE A CA 1
ATOM 781 C C . ILE A 1 95 ? -7.114 3.977 -3.578 1.00 94.19 95 ILE A C 1
ATOM 783 O O . ILE A 1 95 ? -6.983 3.668 -4.766 1.00 94.19 95 ILE A O 1
ATOM 787 N N . LYS A 1 96 ? -6.923 5.216 -3.133 1.00 96.50 96 LYS A N 1
ATOM 788 C CA . LYS A 1 96 ? -6.183 6.206 -3.906 1.00 96.50 96 LYS A CA 1
ATOM 789 C C . LYS A 1 96 ? -4.707 6.031 -3.591 1.00 96.50 96 LYS A C 1
ATOM 791 O O . LYS A 1 96 ? -4.318 6.126 -2.431 1.00 96.50 96 LYS A O 1
ATOM 796 N N . SER A 1 97 ? -3.902 5.768 -4.609 1.00 95.94 97 SER A N 1
ATOM 797 C CA . SER A 1 97 ? -2.491 5.432 -4.472 1.00 95.94 97 SER A CA 1
ATOM 798 C C . SER A 1 97 ? -1.610 6.359 -5.300 1.00 95.94 97 SER A C 1
ATOM 800 O O . SER A 1 97 ? -1.930 6.705 -6.439 1.00 95.94 97 SER A O 1
ATOM 802 N N . ASP A 1 98 ? -0.469 6.719 -4.733 1.00 97.88 98 ASP A N 1
ATOM 803 C CA . ASP A 1 98 ? 0.679 7.285 -5.433 1.00 97.88 98 ASP A CA 1
ATOM 804 C C . ASP A 1 98 ? 1.913 6.621 -4.819 1.00 97.88 98 ASP A C 1
ATOM 806 O O . ASP A 1 98 ? 2.359 7.026 -3.750 1.00 97.88 98 ASP A O 1
ATOM 810 N N . LEU A 1 99 ? 2.360 5.518 -5.417 1.00 96.69 99 LEU A N 1
ATOM 811 C CA . LEU A 1 99 ? 3.495 4.720 -4.953 1.00 96.69 99 LEU A CA 1
ATOM 812 C C . LEU A 1 99 ? 4.631 4.858 -5.958 1.00 96.69 99 LEU A C 1
ATOM 814 O O 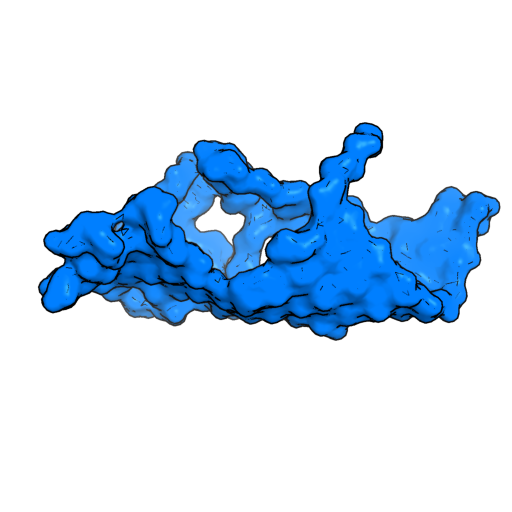. LEU A 1 99 ? 4.429 4.630 -7.147 1.00 96.69 99 LEU A O 1
ATOM 818 N N . GLU A 1 100 ? 5.815 5.201 -5.483 1.00 98.00 100 GLU A N 1
ATOM 819 C CA . GLU A 1 100 ? 7.027 5.379 -6.266 1.00 98.00 100 GLU A CA 1
ATOM 820 C C . GLU A 1 100 ? 8.081 4.380 -5.796 1.00 98.00 100 GLU A C 1
ATOM 822 O O . GLU A 1 100 ? 8.352 4.268 -4.600 1.00 98.00 100 GLU A O 1
ATOM 827 N N . LEU A 1 101 ? 8.659 3.654 -6.748 1.00 97.06 101 LEU A N 1
ATOM 828 C CA . LEU A 1 101 ? 9.725 2.684 -6.558 1.00 97.06 101 LEU A CA 1
ATOM 829 C C . LEU A 1 101 ? 10.834 3.005 -7.558 1.00 97.06 101 LEU A C 1
ATOM 831 O O . LEU A 1 101 ? 10.578 3.198 -8.748 1.00 97.06 101 LEU A O 1
ATOM 835 N N . LYS A 1 102 ? 12.072 3.023 -7.088 1.00 96.75 102 LYS A N 1
ATOM 836 C CA . LYS A 1 102 ? 13.265 3.074 -7.926 1.00 96.75 102 LYS A CA 1
ATOM 837 C C . LYS A 1 102 ? 14.194 1.968 -7.452 1.00 96.75 102 LYS A C 1
ATOM 839 O O . LYS A 1 102 ? 14.593 1.970 -6.293 1.00 96.75 102 LYS A O 1
ATOM 844 N N . ILE A 1 103 ? 14.462 1.012 -8.328 1.00 95.69 103 ILE A N 1
ATOM 845 C CA . ILE A 1 103 ? 15.136 -0.240 -7.994 1.00 95.69 103 ILE A CA 1
ATOM 846 C C . ILE A 1 103 ? 16.337 -0.375 -8.918 1.00 95.69 103 ILE A C 1
ATOM 848 O O . ILE A 1 103 ? 16.173 -0.536 -10.129 1.00 95.69 103 ILE A O 1
ATOM 852 N N . ASP A 1 104 ? 17.529 -0.316 -8.343 1.00 95.44 104 ASP A N 1
ATOM 853 C CA . ASP A 1 104 ? 18.761 -0.642 -9.048 1.00 95.44 104 ASP A CA 1
ATOM 854 C C . ASP A 1 104 ? 18.875 -2.166 -9.247 1.00 95.44 104 ASP A C 1
ATOM 856 O O . ASP A 1 104 ? 18.495 -2.946 -8.376 1.00 95.44 104 ASP A O 1
ATOM 860 N N . PHE A 1 105 ? 19.398 -2.609 -10.394 1.00 93.44 105 PHE A N 1
ATOM 861 C CA . PHE A 1 105 ? 19.485 -4.040 -10.728 1.00 93.44 105 PHE A CA 1
ATOM 862 C C . PHE A 1 105 ? 20.732 -4.751 -10.198 1.00 93.44 105 PHE A C 1
ATOM 864 O O . PHE A 1 105 ? 20.802 -5.975 -10.258 1.00 93.44 105 PHE A O 1
ATOM 871 N N . HIS A 1 106 ? 21.730 -4.012 -9.723 1.00 90.38 106 HIS A N 1
ATOM 872 C CA . HIS A 1 106 ? 22.987 -4.590 -9.258 1.00 90.38 106 HIS A CA 1
ATOM 873 C C . HIS A 1 106 ? 22.919 -4.960 -7.768 1.00 90.38 106 HIS A C 1
ATOM 875 O O . HIS A 1 106 ? 22.216 -4.316 -6.997 1.00 90.38 106 HIS A O 1
ATOM 881 N N . ASP A 1 107 ? 23.710 -5.947 -7.336 1.00 82.44 107 ASP A N 1
ATOM 882 C CA . ASP A 1 107 ? 23.635 -6.542 -5.983 1.00 82.44 107 ASP A CA 1
ATOM 883 C C . ASP A 1 107 ? 23.868 -5.565 -4.817 1.00 82.44 107 ASP A C 1
ATOM 885 O O . ASP A 1 107 ? 23.483 -5.832 -3.681 1.00 82.44 107 ASP A O 1
ATOM 889 N N . LYS A 1 108 ? 24.546 -4.443 -5.080 1.00 85.38 108 LYS A N 1
ATOM 890 C CA . LYS A 1 108 ? 24.798 -3.364 -4.104 1.00 85.38 108 LYS A CA 1
ATOM 891 C C . LYS A 1 108 ? 23.912 -2.139 -4.331 1.00 85.38 108 LYS A C 1
ATOM 893 O O . LYS A 1 108 ? 24.183 -1.083 -3.766 1.00 85.38 108 LYS A O 1
ATOM 898 N N . GLY A 1 109 ? 22.924 -2.284 -5.202 1.00 82.94 109 GLY A N 1
ATOM 899 C CA . GLY A 1 109 ? 22.024 -1.232 -5.613 1.00 82.94 109 GLY A CA 1
ATOM 900 C C . GLY A 1 109 ? 21.083 -0.830 -4.498 1.00 82.94 109 GLY A C 1
ATOM 901 O O . GLY A 1 109 ? 20.750 -1.619 -3.612 1.00 82.94 109 GLY A O 1
ATOM 902 N N . GLU A 1 110 ? 20.664 0.426 -4.542 1.00 88.62 110 GLU A N 1
ATOM 903 C CA . GLU A 1 110 ? 19.729 0.953 -3.567 1.00 88.62 110 GLU A CA 1
ATOM 904 C C . GLU A 1 110 ? 18.298 0.775 -4.082 1.00 88.62 110 GLU A C 1
ATOM 906 O O . GLU A 1 110 ? 17.992 0.939 -5.267 1.00 88.62 110 GLU A O 1
ATOM 911 N N . ILE A 1 111 ? 17.397 0.435 -3.164 1.00 92.06 111 ILE A N 1
ATOM 912 C CA . ILE A 1 111 ? 15.963 0.415 -3.429 1.00 92.06 111 ILE A CA 1
ATOM 913 C C . ILE A 1 111 ? 15.380 1.642 -2.757 1.00 92.06 111 ILE A C 1
ATOM 915 O O . ILE A 1 111 ? 15.366 1.741 -1.532 1.00 92.06 111 ILE A O 1
ATOM 919 N N . PHE A 1 112 ? 14.861 2.562 -3.560 1.00 94.94 112 PHE A N 1
ATOM 920 C CA . PHE A 1 112 ? 14.107 3.689 -3.052 1.00 94.94 112 PHE A CA 1
ATOM 921 C C . PHE A 1 112 ? 12.622 3.438 -3.199 1.00 94.94 112 PHE A C 1
ATOM 923 O O . PHE A 1 112 ? 12.144 3.078 -4.274 1.00 94.94 112 PHE A O 1
ATOM 930 N N . TYR A 1 113 ? 11.884 3.693 -2.128 1.00 95.38 113 TYR A N 1
ATOM 931 C CA . TYR A 1 113 ? 10.439 3.593 -2.151 1.00 95.38 113 TYR A CA 1
ATOM 932 C C . TYR A 1 113 ? 9.798 4.680 -1.297 1.00 95.38 113 TYR A C 1
ATOM 934 O O . TYR A 1 113 ? 10.234 5.000 -0.187 1.00 95.38 113 TYR A O 1
ATOM 942 N N . SER A 1 114 ? 8.739 5.267 -1.836 1.00 97.94 114 SER A N 1
ATOM 943 C CA . SER A 1 114 ? 7.896 6.214 -1.120 1.00 97.94 114 SER A CA 1
ATOM 944 C C . SER A 1 114 ? 6.482 6.137 -1.656 1.00 97.94 114 SER A C 1
ATOM 946 O O . SER A 1 114 ? 6.261 5.740 -2.797 1.00 97.94 114 SER A O 1
ATOM 948 N N . GLY A 1 115 ? 5.498 6.503 -0.854 1.00 97.50 115 GLY A N 1
ATOM 949 C CA . GLY A 1 115 ? 4.146 6.532 -1.359 1.00 97.50 115 GLY A CA 1
ATOM 950 C C . GLY A 1 115 ? 3.115 7.024 -0.378 1.00 97.50 115 GLY A C 1
ATOM 951 O O . GLY A 1 115 ? 3.353 7.175 0.819 1.00 97.50 115 GLY A O 1
ATOM 952 N N . ILE A 1 116 ? 1.941 7.277 -0.930 1.00 97.81 116 ILE A N 1
ATOM 953 C CA . ILE A 1 116 ? 0.759 7.699 -0.204 1.00 97.81 116 ILE A CA 1
ATOM 954 C C . ILE A 1 116 ? -0.400 6.810 -0.635 1.00 97.81 116 ILE A C 1
ATOM 956 O O . ILE A 1 116 ? -0.684 6.693 -1.829 1.00 97.81 116 ILE A O 1
ATOM 960 N N . LEU A 1 117 ? -1.085 6.221 0.341 1.00 97.06 117 LEU A N 1
ATOM 961 C CA . LEU A 1 117 ? -2.286 5.422 0.136 1.00 97.06 117 LEU A CA 1
ATOM 962 C C . LEU A 1 117 ? -3.408 5.996 1.001 1.00 97.06 117 LEU A C 1
ATOM 964 O O . LEU A 1 117 ? -3.273 6.082 2.217 1.00 97.06 117 LEU A O 1
ATOM 968 N N . ALA A 1 118 ? -4.523 6.375 0.388 1.00 97.25 118 ALA A N 1
ATOM 969 C CA . ALA A 1 118 ? -5.736 6.746 1.104 1.00 97.25 118 ALA A CA 1
ATOM 970 C C . ALA A 1 118 ? -6.772 5.640 0.914 1.00 97.25 118 ALA A C 1
ATOM 972 O O . ALA A 1 118 ? -7.197 5.373 -0.213 1.00 97.25 118 ALA A O 1
ATOM 973 N N . LEU A 1 119 ? -7.131 4.986 2.014 1.00 96.19 119 LEU A N 1
ATOM 974 C CA . LEU A 1 119 ? -8.139 3.939 2.061 1.00 96.19 119 LEU A CA 1
ATOM 975 C C . LEU A 1 119 ? -9.471 4.566 2.461 1.00 96.19 119 LEU A C 1
ATOM 977 O O . LEU A 1 119 ? -9.531 5.312 3.439 1.00 96.19 119 LEU A O 1
ATOM 981 N N . GLU A 1 120 ? -10.531 4.229 1.732 1.00 95.00 120 GLU A N 1
ATOM 982 C CA . GLU A 1 120 ? -11.893 4.687 2.013 1.00 95.00 120 GLU A CA 1
ATOM 983 C C . GLU A 1 120 ? -12.876 3.522 1.896 1.00 95.00 120 GLU A C 1
ATOM 985 O O . GLU A 1 120 ? -12.936 2.852 0.855 1.00 95.00 120 GLU A O 1
ATOM 990 N N . ASN A 1 121 ? -13.663 3.309 2.958 1.00 96.06 121 ASN A N 1
ATOM 991 C CA . ASN A 1 121 ? -14.670 2.247 3.059 1.00 96.06 121 ASN A CA 1
ATOM 992 C C . ASN A 1 121 ? -14.136 0.885 2.584 1.00 96.06 121 ASN A C 1
ATOM 994 O O . ASN A 1 121 ? -14.768 0.194 1.780 1.00 96.06 121 ASN A O 1
ATOM 998 N N . ALA A 1 122 ? -12.923 0.547 3.018 1.00 95.56 122 ALA A N 1
ATOM 999 C CA . ALA A 1 122 ? -12.232 -0.666 2.625 1.00 95.56 122 ALA A CA 1
ATOM 1000 C C . ALA A 1 122 ? -12.541 -1.806 3.588 1.00 95.56 122 ALA A C 1
ATOM 1002 O O . ALA A 1 122 ? -12.690 -1.596 4.783 1.00 95.56 122 ALA A O 1
ATOM 1003 N N . SER A 1 123 ? -12.600 -3.025 3.070 1.00 96.25 123 SER A N 1
ATOM 1004 C CA . SER A 1 123 ? -12.623 -4.238 3.887 1.00 96.25 123 SER A CA 1
ATOM 1005 C C . SER A 1 123 ? -11.403 -5.068 3.525 1.00 96.25 123 SER A C 1
ATOM 1007 O O . SER A 1 123 ? -11.117 -5.234 2.334 1.00 96.25 123 SER A O 1
ATOM 1009 N N . ILE A 1 124 ? -10.669 -5.555 4.521 1.00 95.00 124 ILE A N 1
ATOM 1010 C CA . ILE A 1 124 ? -9.467 -6.375 4.344 1.00 95.00 124 ILE A CA 1
ATOM 1011 C C . ILE A 1 124 ? -9.689 -7.780 4.906 1.00 95.00 124 ILE A C 1
ATOM 1013 O O . ILE A 1 124 ? -10.479 -7.983 5.822 1.00 95.00 124 ILE A O 1
ATOM 1017 N N . SER A 1 125 ? -9.008 -8.772 4.339 1.00 95.00 125 SER A N 1
ATOM 1018 C CA . SER A 1 125 ? -9.184 -10.177 4.721 1.00 95.00 125 SER A CA 1
ATOM 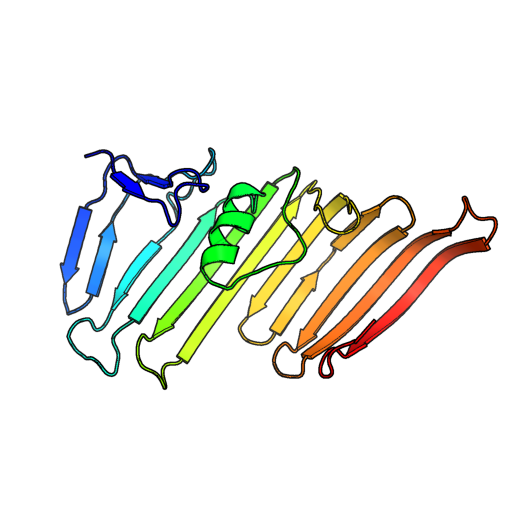1019 C C . SER A 1 125 ? -8.575 -10.541 6.071 1.00 95.00 125 SER A C 1
ATOM 1021 O O . SER A 1 125 ? -8.983 -11.534 6.665 1.00 95.00 125 SER A O 1
ATOM 1023 N N . LEU A 1 126 ? -7.609 -9.761 6.560 1.00 92.00 126 LEU A N 1
ATOM 1024 C CA . LEU A 1 126 ? -6.996 -9.995 7.861 1.00 92.00 126 LEU A CA 1
ATOM 1025 C C . LEU A 1 126 ? -7.997 -9.653 8.962 1.00 92.00 126 LEU A C 1
ATOM 1027 O O . LEU A 1 126 ? -8.362 -8.490 9.119 1.00 92.00 126 LEU A O 1
ATOM 1031 N N . ALA A 1 127 ? -8.439 -10.680 9.691 1.00 91.56 127 ALA A N 1
ATOM 1032 C CA . ALA A 1 127 ? -9.415 -10.585 10.781 1.00 91.56 127 ALA A CA 1
ATOM 1033 C C . ALA A 1 127 ? -10.698 -9.800 10.425 1.00 91.56 127 ALA A C 1
ATOM 1035 O O . ALA A 1 127 ? -11.317 -9.198 11.304 1.00 91.56 127 ALA A O 1
ATOM 1036 N N . ASP A 1 128 ? -11.068 -9.793 9.139 1.00 93.06 128 ASP A N 1
ATOM 1037 C CA . ASP A 1 128 ? -12.255 -9.128 8.593 1.00 93.06 128 ASP A CA 1
ATOM 1038 C C . ASP A 1 128 ? -12.415 -7.657 9.004 1.00 93.06 128 ASP A C 1
ATOM 1040 O O . ASP A 1 128 ? -13.527 -7.174 9.229 1.00 93.06 128 ASP A O 1
ATOM 1044 N N . PHE A 1 129 ? -11.303 -6.925 9.101 1.00 95.88 129 PHE A N 1
ATOM 1045 C CA . PHE A 1 129 ? -11.353 -5.501 9.413 1.00 95.88 129 PHE A CA 1
ATOM 1046 C C . PHE A 1 129 ? -12.028 -4.697 8.302 1.00 95.88 129 PHE A C 1
ATOM 1048 O O . PHE A 1 129 ? -11.632 -4.725 7.133 1.00 95.88 129 PHE A O 1
ATOM 1055 N N . ASN A 1 130 ? -13.004 -3.895 8.710 1.00 97.50 130 ASN A N 1
ATOM 1056 C CA . ASN A 1 130 ? -13.540 -2.787 7.945 1.00 97.50 130 ASN A CA 1
ATOM 1057 C C . ASN A 1 130 ? -12.797 -1.513 8.345 1.00 97.50 130 ASN A C 1
ATOM 1059 O O . ASN A 1 130 ? -12.605 -1.228 9.522 1.00 97.50 130 ASN A O 1
ATOM 1063 N N . ILE A 1 131 ? -12.380 -0.747 7.349 1.00 97.31 131 ILE A N 1
ATOM 1064 C CA . ILE A 1 131 ? -11.622 0.489 7.467 1.00 97.31 131 ILE A CA 1
ATOM 1065 C C . ILE A 1 131 ? -12.483 1.586 6.853 1.00 97.31 131 ILE A C 1
ATOM 1067 O O . ILE A 1 131 ? -12.610 1.681 5.629 1.00 97.31 131 ILE A O 1
ATOM 1071 N N . ALA A 1 132 ? -13.078 2.431 7.690 1.00 97.69 132 ALA A N 1
ATOM 1072 C CA . ALA A 1 132 ? -13.876 3.552 7.202 1.00 97.69 132 ALA A CA 1
ATOM 1073 C C . ALA A 1 132 ? -12.984 4.563 6.464 1.00 97.69 132 ALA A C 1
ATOM 1075 O O . ALA A 1 132 ? -13.313 5.025 5.369 1.00 97.69 132 ALA A O 1
ATOM 1076 N N . LYS A 1 133 ? -11.816 4.852 7.044 1.00 97.44 133 LYS A N 1
ATOM 1077 C CA . LYS A 1 133 ? -10.776 5.707 6.469 1.00 97.44 133 LYS A CA 1
ATOM 1078 C C . LYS A 1 133 ? -9.408 5.334 7.032 1.00 97.44 133 LYS A C 1
ATOM 1080 O O . LYS A 1 133 ? -9.323 4.913 8.183 1.00 97.44 133 LYS A O 1
ATOM 1085 N N . ALA A 1 134 ? -8.353 5.521 6.248 1.00 97.75 134 ALA A N 1
ATOM 1086 C CA . ALA A 1 134 ? -6.972 5.549 6.729 1.00 97.75 134 ALA A CA 1
ATOM 1087 C C . ALA A 1 134 ? -6.075 6.252 5.707 1.00 97.75 134 ALA A C 1
ATOM 1089 O O . ALA A 1 134 ? -6.276 6.111 4.499 1.00 97.75 134 ALA A 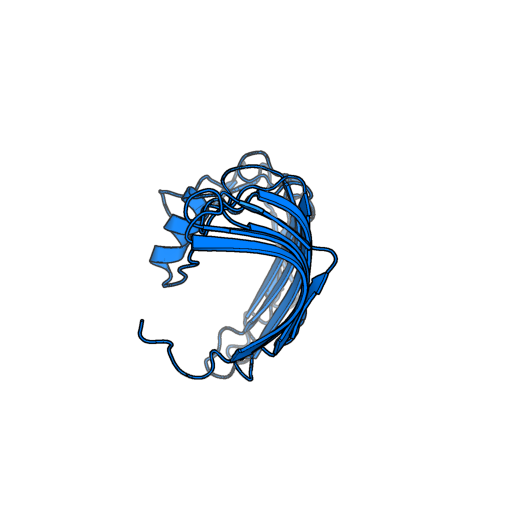O 1
ATOM 1090 N N . PHE A 1 135 ? -5.067 6.979 6.182 1.00 98.12 135 PHE A N 1
ATOM 1091 C CA . PHE A 1 135 ? -4.066 7.605 5.325 1.00 98.12 135 PHE A CA 1
ATOM 1092 C C . PHE A 1 135 ? -2.680 7.059 5.645 1.00 98.12 135 PHE A C 1
ATOM 1094 O O . PHE A 1 135 ? -2.142 7.297 6.721 1.00 98.12 135 PHE A O 1
ATOM 1101 N N . VAL A 1 136 ? -2.098 6.316 4.714 1.00 97.62 136 VAL A N 1
ATOM 1102 C CA . VAL A 1 136 ? -0.794 5.675 4.869 1.00 97.62 136 VAL A CA 1
ATOM 1103 C C . VAL A 1 136 ? 0.248 6.477 4.101 1.00 97.62 136 VAL A C 1
ATOM 1105 O O . VAL A 1 136 ? 0.084 6.732 2.909 1.00 97.62 136 VAL A O 1
ATOM 1108 N N . LYS A 1 137 ? 1.331 6.860 4.776 1.00 98.31 137 LYS A N 1
ATOM 1109 C CA . LYS A 1 137 ? 2.509 7.510 4.194 1.00 98.31 137 LYS A CA 1
ATOM 1110 C C . LYS A 1 137 ? 3.705 6.588 4.364 1.00 98.31 137 LYS A C 1
ATOM 1112 O O . LYS A 1 137 ? 4.043 6.233 5.489 1.00 98.31 137 LYS A O 1
ATOM 1117 N N . LEU A 1 138 ? 4.360 6.252 3.267 1.00 97.44 138 LEU A N 1
ATOM 1118 C CA . LEU A 1 138 ? 5.588 5.475 3.232 1.00 97.44 138 LEU A CA 1
ATOM 1119 C C . LEU A 1 138 ? 6.717 6.366 2.722 1.00 97.44 138 LEU A C 1
ATOM 1121 O O . LEU A 1 138 ? 6.581 7.014 1.686 1.00 97.44 138 LEU A O 1
ATOM 1125 N N . ASN A 1 139 ? 7.828 6.408 3.439 1.00 96.56 139 ASN A N 1
ATOM 1126 C CA . ASN A 1 139 ? 9.046 7.058 2.984 1.00 96.56 139 ASN A CA 1
ATOM 1127 C C . ASN A 1 139 ? 10.239 6.274 3.515 1.00 96.56 139 ASN A C 1
ATOM 1129 O O . ASN A 1 139 ? 10.630 6.456 4.675 1.00 96.56 139 ASN A O 1
ATOM 1133 N N . GLN A 1 140 ? 10.793 5.404 2.669 1.00 95.00 140 GLN A N 1
ATOM 1134 C CA . GLN A 1 140 ? 11.839 4.468 3.066 1.00 95.00 140 GLN A CA 1
ATOM 1135 C C . GLN A 1 140 ? 11.402 3.709 4.329 1.00 95.00 140 GLN A C 1
ATOM 1137 O O . GLN A 1 140 ? 10.260 3.267 4.445 1.00 95.00 140 GLN A O 1
ATOM 1142 N N . ASN A 1 141 ? 12.270 3.670 5.334 1.00 95.31 141 ASN A N 1
ATOM 1143 C CA . ASN A 1 141 ? 12.046 2.966 6.588 1.00 95.31 141 ASN A CA 1
ATOM 1144 C C . ASN A 1 141 ? 10.963 3.595 7.484 1.00 95.31 141 ASN A C 1
ATOM 1146 O O . ASN A 1 141 ? 10.688 3.055 8.548 1.00 95.31 141 ASN A O 1
ATOM 1150 N N . ASN A 1 142 ? 10.352 4.722 7.103 1.00 97.00 142 ASN A N 1
ATOM 1151 C CA . ASN A 1 142 ? 9.296 5.361 7.885 1.00 97.00 142 ASN A CA 1
ATOM 1152 C C . ASN A 1 142 ? 7.927 5.082 7.262 1.00 97.00 142 ASN A C 1
ATOM 1154 O O . ASN A 1 142 ? 7.624 5.565 6.167 1.00 97.00 142 ASN A O 1
ATOM 1158 N N . LEU A 1 143 ? 7.072 4.374 7.996 1.00 97.69 143 LEU A N 1
ATOM 1159 C CA . LEU A 1 143 ? 5.669 4.169 7.641 1.00 97.69 143 LEU A CA 1
ATOM 1160 C C . LEU A 1 143 ? 4.790 4.859 8.688 1.00 97.69 143 LEU A C 1
ATOM 1162 O O . LEU A 1 143 ? 4.876 4.559 9.873 1.00 97.69 143 LEU A O 1
ATOM 1166 N N . ASN A 1 144 ? 3.918 5.764 8.258 1.00 98.25 144 ASN A N 1
ATOM 1167 C CA . ASN A 1 144 ? 2.929 6.404 9.120 1.00 98.25 144 ASN A CA 1
ATOM 1168 C C . ASN A 1 144 ? 1.525 6.034 8.656 1.00 98.25 144 ASN A C 1
ATOM 1170 O O . ASN A 1 144 ? 1.232 6.085 7.464 1.00 98.25 144 ASN A O 1
ATOM 1174 N N . ILE A 1 145 ? 0.653 5.717 9.603 1.00 98.25 145 ILE A N 1
ATOM 1175 C CA . ILE A 1 145 ? -0.780 5.547 9.384 1.00 98.25 145 ILE A CA 1
ATOM 1176 C C . ILE A 1 145 ? -1.477 6.649 10.170 1.00 98.25 145 ILE A C 1
ATOM 1178 O O . ILE A 1 145 ? -1.307 6.766 11.380 1.00 98.25 145 ILE A O 1
ATOM 1182 N N . GLU A 1 146 ? -2.252 7.470 9.482 1.00 98.44 146 GLU A N 1
ATOM 1183 C CA . GLU A 1 146 ? -2.918 8.634 10.046 1.00 98.44 146 GLU A CA 1
ATOM 1184 C C . GLU A 1 146 ? -4.430 8.486 9.934 1.00 98.44 146 GLU A C 1
ATOM 1186 O O . GLU A 1 146 ? -4.957 8.058 8.901 1.00 98.44 146 GLU A O 1
ATOM 1191 N N . ASN A 1 147 ? -5.125 8.903 10.993 1.00 97.81 147 ASN A N 1
ATOM 1192 C CA . ASN A 1 147 ? -6.582 8.963 11.063 1.00 97.81 147 ASN A CA 1
ATOM 1193 C C . ASN A 1 147 ? -7.268 7.646 10.673 1.00 97.81 147 ASN A C 1
ATOM 1195 O O . ASN A 1 147 ? -8.321 7.678 10.029 1.00 97.81 147 ASN A O 1
ATOM 1199 N N . ALA A 1 148 ? -6.665 6.506 11.019 1.00 98.31 148 ALA A N 1
ATOM 1200 C CA . ALA A 1 148 ? -7.262 5.210 10.752 1.00 98.31 148 ALA A CA 1
ATOM 1201 C C . ALA A 1 148 ? -8.494 5.024 11.633 1.00 98.31 148 ALA A C 1
ATOM 1203 O O . ALA A 1 148 ? -8.442 5.313 12.824 1.00 98.31 148 ALA A O 1
ATOM 1204 N N . SER A 1 149 ? -9.579 4.542 11.040 1.00 98.31 149 SER A N 1
ATOM 1205 C CA . SER A 1 149 ? -10.813 4.186 11.732 1.00 98.31 149 SER A CA 1
ATOM 1206 C C . SER A 1 149 ? -11.203 2.786 11.303 1.00 98.31 149 SER A C 1
ATOM 1208 O O . SER A 1 149 ? -11.466 2.558 10.116 1.00 98.31 149 SER A O 1
ATOM 1210 N N . VAL A 1 150 ? -11.151 1.848 12.246 1.00 97.56 150 VAL A N 1
ATOM 1211 C CA . VAL A 1 150 ? -11.262 0.415 11.979 1.00 97.56 150 VAL A CA 1
ATOM 1212 C C . VAL A 1 150 ? -12.285 -0.250 12.884 1.00 97.56 150 VAL A C 1
ATOM 1214 O O . VAL A 1 150 ? -12.441 0.109 14.053 1.00 97.56 150 VAL A O 1
ATOM 1217 N N . GLU A 1 151 ? -12.955 -1.264 12.354 1.00 97.62 151 GLU A N 1
ATOM 1218 C CA . GLU A 1 151 ? -13.823 -2.133 13.134 1.00 97.62 151 GLU A CA 1
ATOM 1219 C C . GLU A 1 151 ? -13.853 -3.561 12.592 1.00 97.62 151 GLU A C 1
ATOM 1221 O O . GLU A 1 151 ? -13.734 -3.788 11.391 1.00 97.62 151 GLU A O 1
ATOM 1226 N N . ASN A 1 152 ? -14.030 -4.528 13.482 1.00 96.12 152 ASN A N 1
ATOM 1227 C CA . ASN A 1 152 ? -14.348 -5.910 13.150 1.00 96.12 152 ASN A CA 1
ATOM 1228 C C . ASN A 1 152 ? -15.262 -6.512 14.234 1.00 96.12 152 ASN A C 1
ATOM 1230 O O . ASN A 1 152 ? -15.845 -5.790 15.042 1.00 96.12 152 ASN A O 1
ATOM 1234 N N . GLY A 1 153 ? -15.388 -7.842 14.259 1.00 94.12 153 GLY A N 1
ATOM 1235 C CA . GLY A 1 153 ? -16.273 -8.550 15.186 1.00 94.12 153 GLY A CA 1
ATOM 1236 C C . GLY A 1 153 ? -15.986 -8.341 16.680 1.00 94.12 153 GLY A C 1
ATOM 1237 O O . GLY A 1 153 ? -16.887 -8.583 17.477 1.00 94.12 153 GLY A O 1
ATOM 1238 N N . PHE A 1 154 ? -14.792 -7.881 17.070 1.00 94.75 154 PHE A N 1
ATOM 1239 C CA . PHE A 1 154 ? -14.395 -7.738 18.479 1.00 94.75 154 PHE A CA 1
ATOM 1240 C C . PHE A 1 154 ? -13.789 -6.372 18.833 1.00 94.75 154 PHE A C 1
ATOM 1242 O O . PHE A 1 154 ? -13.754 -6.013 20.009 1.00 94.75 154 PHE A O 1
ATOM 1249 N N . LEU A 1 155 ? -13.316 -5.596 17.854 1.00 96.62 155 LEU A N 1
ATOM 1250 C CA . LEU A 1 155 ? -12.631 -4.319 18.055 1.00 96.62 155 LEU A CA 1
ATOM 1251 C C . LEU A 1 155 ? -13.280 -3.218 17.217 1.00 96.62 155 LEU A C 1
ATOM 1253 O O . LEU A 1 155 ? -13.527 -3.401 16.032 1.00 96.62 155 LEU A O 1
ATOM 1257 N N . LYS A 1 156 ? -13.465 -2.041 17.814 1.00 97.88 156 LYS A N 1
ATOM 1258 C CA . LYS A 1 156 ? -13.742 -0.775 17.127 1.00 97.88 156 LYS A CA 1
ATOM 1259 C C . LYS A 1 156 ? -12.802 0.290 17.671 1.00 97.88 156 LYS A C 1
ATOM 1261 O O . LYS A 1 156 ? -12.830 0.564 18.876 1.00 97.88 156 LYS A O 1
ATOM 1266 N N . ALA A 1 157 ? -11.983 0.886 16.813 1.00 98.06 157 ALA A N 1
ATOM 1267 C CA . ALA A 1 157 ? -10.960 1.832 17.237 1.00 98.06 157 ALA A CA 1
ATOM 1268 C C . ALA A 1 157 ? -10.600 2.859 16.162 1.00 98.06 157 ALA A C 1
ATOM 1270 O O . ALA A 1 157 ? -10.631 2.569 14.967 1.00 98.06 157 ALA A O 1
ATOM 1271 N N . ASP A 1 158 ? -10.168 4.028 16.625 1.00 98.50 158 ASP A N 1
ATOM 1272 C CA . ASP A 1 158 ? -9.472 5.017 15.811 1.00 98.50 158 ASP A CA 1
ATOM 1273 C C . ASP A 1 158 ? -8.008 5.084 16.249 1.00 98.50 158 ASP A C 1
ATOM 1275 O O . ASP A 1 158 ? -7.718 5.040 17.446 1.00 98.50 158 ASP A O 1
ATOM 1279 N N . PHE A 1 159 ? -7.062 5.197 15.317 1.00 98.38 159 PHE A N 1
ATOM 1280 C CA . PHE A 1 159 ? -5.650 5.286 15.681 1.00 98.38 159 PHE A CA 1
ATOM 1281 C C . PHE A 1 159 ? -4.792 6.083 14.703 1.00 98.38 159 PHE A C 1
ATOM 1283 O O . PHE A 1 159 ? -5.104 6.264 13.524 1.00 98.38 159 PHE A O 1
ATOM 1290 N N . ASN A 1 160 ? -3.651 6.526 15.225 1.00 98.62 160 ASN A N 1
ATOM 1291 C CA . ASN A 1 160 ? -2.492 6.918 14.436 1.00 98.62 160 ASN A CA 1
ATOM 1292 C C . ASN A 1 160 ? -1.341 5.978 14.785 1.00 98.62 160 ASN A C 1
ATOM 1294 O O . ASN A 1 160 ? -1.159 5.648 15.956 1.00 98.62 160 ASN A O 1
ATOM 1298 N N . ALA A 1 161 ? -0.554 5.572 13.797 1.00 98.12 161 ALA A N 1
ATOM 1299 C CA . ALA A 1 161 ? 0.594 4.705 14.000 1.00 98.12 161 ALA A CA 1
ATOM 1300 C C . ALA A 1 161 ? 1.829 5.233 13.277 1.00 98.12 161 ALA A C 1
ATOM 1302 O O . ALA A 1 161 ? 1.731 5.834 12.206 1.00 98.12 161 ALA A O 1
ATOM 1303 N N . LYS A 1 162 ? 2.996 4.986 13.863 1.00 98.25 162 LYS A N 1
ATOM 1304 C CA . LYS A 1 162 ? 4.300 5.249 13.253 1.00 98.25 162 LYS A CA 1
ATOM 1305 C C . LYS A 1 162 ? 5.154 4.004 13.371 1.00 98.25 162 LYS A C 1
ATOM 1307 O O . LYS A 1 162 ? 5.247 3.452 14.463 1.00 98.25 162 LYS A O 1
ATOM 1312 N N . PHE A 1 163 ? 5.800 3.609 12.288 1.00 97.50 163 PHE A N 1
ATOM 1313 C CA . PHE A 1 163 ? 6.694 2.465 12.243 1.00 97.50 163 PHE A CA 1
ATOM 1314 C C . PHE A 1 163 ? 8.066 2.880 11.727 1.00 97.50 163 PHE A C 1
ATOM 1316 O O . PHE A 1 163 ? 8.176 3.622 10.749 1.00 97.50 163 PHE A O 1
ATOM 1323 N N . ASP A 1 164 ? 9.087 2.348 12.387 1.00 96.25 164 ASP A N 1
ATOM 1324 C CA . ASP A 1 164 ? 10.468 2.311 11.928 1.00 96.25 164 ASP A CA 1
ATOM 1325 C C . ASP A 1 164 ? 10.711 0.890 11.399 1.00 96.25 164 ASP A C 1
ATOM 1327 O O . ASP A 1 164 ? 10.877 -0.057 12.170 1.00 96.25 164 ASP A O 1
ATOM 1331 N N . LEU A 1 165 ? 10.642 0.727 10.077 1.00 93.31 165 LEU A N 1
ATOM 1332 C CA . LEU A 1 165 ? 10.764 -0.564 9.392 1.00 93.31 165 LEU A CA 1
ATOM 1333 C C . LEU A 1 165 ? 12.181 -1.139 9.498 1.00 93.31 165 LEU A C 1
ATOM 1335 O O . LEU A 1 165 ? 12.353 -2.351 9.433 1.00 93.31 165 LEU A O 1
ATOM 1339 N N . GLN A 1 166 ? 13.190 -0.283 9.691 1.00 93.81 166 GLN A N 1
ATOM 1340 C CA . GLN A 1 166 ? 14.574 -0.716 9.871 1.00 93.81 166 GLN A CA 1
ATOM 1341 C C . GLN A 1 166 ? 14.792 -1.292 11.267 1.00 93.81 166 GLN A C 1
ATOM 1343 O O . GLN A 1 166 ? 15.461 -2.310 11.413 1.00 93.81 166 GLN A O 1
ATOM 1348 N N . LYS A 1 167 ? 14.227 -0.647 12.294 1.00 95.19 167 LYS A N 1
ATOM 1349 C CA . LYS A 1 167 ? 14.266 -1.161 13.672 1.00 95.19 167 LYS A CA 1
ATOM 1350 C C . LYS A 1 167 ? 13.206 -2.211 13.958 1.00 95.19 167 LYS A C 1
ATOM 1352 O O . LYS A 1 167 ? 13.227 -2.786 15.038 1.00 95.19 167 LYS A O 1
ATOM 1357 N N . GLN A 1 168 ? 12.286 -2.432 13.022 1.00 94.81 168 GLN A N 1
ATOM 1358 C CA . GLN A 1 168 ? 11.165 -3.349 13.180 1.00 94.81 168 GLN A CA 1
ATOM 1359 C C . GLN A 1 168 ? 10.314 -2.999 14.410 1.00 94.81 168 GLN A C 1
ATOM 1361 O O . GLN A 1 168 ? 9.960 -3.844 15.229 1.00 94.81 168 GLN A O 1
ATOM 1366 N N . GLN A 1 169 ? 9.998 -1.710 14.548 1.00 96.12 169 GLN A N 1
ATOM 1367 C CA . GLN A 1 169 ? 9.245 -1.170 15.678 1.00 96.12 169 GLN A CA 1
ATOM 1368 C C . GLN A 1 169 ? 8.069 -0.322 15.203 1.00 96.12 169 GLN A C 1
ATOM 1370 O O . GLN A 1 169 ? 8.122 0.310 14.148 1.00 96.12 169 GLN A O 1
ATOM 1375 N N . GLY A 1 170 ? 6.999 -0.297 15.991 1.00 96.75 170 GLY A N 1
ATOM 1376 C CA . GLY A 1 170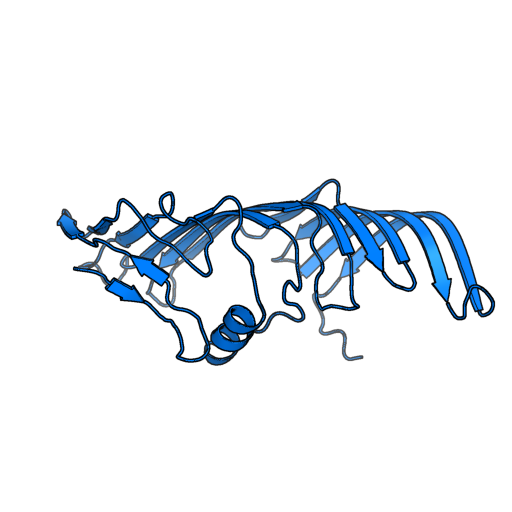 ? 5.790 0.473 15.736 1.00 96.75 170 GLY A CA 1
ATOM 1377 C C . GLY A 1 170 ? 5.213 1.056 17.019 1.00 96.75 170 GLY A C 1
ATOM 1378 O O . GLY A 1 170 ? 5.237 0.417 18.063 1.00 96.75 170 GLY A O 1
ATOM 1379 N N . ASN A 1 171 ? 4.671 2.266 16.950 1.00 97.69 171 ASN A N 1
ATOM 1380 C CA . ASN A 1 171 ? 3.952 2.896 18.052 1.00 97.69 171 ASN A CA 1
ATOM 1381 C C . ASN A 1 171 ? 2.579 3.331 17.562 1.00 97.69 171 ASN A C 1
ATOM 1383 O O . ASN A 1 171 ? 2.474 4.027 16.550 1.00 97.69 171 ASN A O 1
ATOM 1387 N N . PHE A 1 172 ? 1.546 2.953 18.300 1.00 97.94 172 PHE A N 1
ATOM 1388 C CA . PHE A 1 172 ? 0.160 3.275 18.011 1.00 97.94 172 PHE A CA 1
ATOM 1389 C C . PHE A 1 172 ? -0.386 4.148 19.128 1.00 97.94 172 PHE A C 1
ATOM 1391 O O . PHE A 1 172 ? -0.310 3.784 20.297 1.00 97.94 172 PHE A O 1
ATOM 1398 N N . ASN A 1 173 ? -0.996 5.263 18.758 1.00 98.12 173 ASN A N 1
ATOM 1399 C CA . ASN A 1 173 ? -1.857 6.027 19.642 1.00 98.12 173 ASN A CA 1
ATOM 1400 C C . ASN A 1 173 ? -3.304 5.690 19.282 1.00 98.12 173 ASN A C 1
ATOM 1402 O O . ASN A 1 173 ? -3.776 6.095 18.214 1.00 98.12 173 ASN A O 1
ATOM 1406 N N . THR A 1 174 ? -3.960 4.906 20.137 1.00 97.62 174 THR A N 1
ATOM 1407 C CA . THR A 1 174 ? -5.227 4.240 19.827 1.00 97.62 174 THR A CA 1
ATOM 1408 C C . THR A 1 174 ? -6.331 4.681 20.778 1.00 97.62 174 THR A C 1
ATOM 1410 O O . THR A 1 174 ? -6.212 4.557 21.997 1.00 97.62 174 THR A O 1
ATOM 1413 N N . GLN A 1 175 ? -7.442 5.127 20.201 1.00 98.25 175 GLN A N 1
ATOM 1414 C CA . GLN A 1 175 ? -8.721 5.332 20.862 1.00 98.25 175 GLN A CA 1
ATOM 1415 C C . GLN A 1 175 ? -9.601 4.105 20.611 1.00 98.25 175 GLN A C 1
ATOM 1417 O O . GLN A 1 175 ? -10.215 3.961 19.554 1.00 98.25 175 GLN A O 1
ATOM 1422 N N . ILE A 1 176 ? -9.688 3.213 21.591 1.00 97.88 176 ILE A N 1
ATOM 1423 C CA . ILE A 1 176 ? -10.572 2.050 21.542 1.00 97.88 176 ILE A CA 1
ATOM 1424 C C . ILE A 1 176 ? -11.976 2.513 21.929 1.00 97.88 176 ILE A C 1
ATOM 1426 O O . ILE A 1 176 ? -12.222 2.898 23.072 1.00 97.88 176 ILE A O 1
ATOM 1430 N N . SER A 1 177 ? -12.912 2.448 20.984 1.00 97.94 177 SER A N 1
ATOM 1431 C CA . SER A 1 177 ? -14.336 2.644 21.277 1.00 97.94 177 SER A CA 1
ATOM 1432 C C . SER A 1 177 ? -14.888 1.432 22.024 1.00 97.94 177 SER A C 1
ATOM 1434 O O . SER A 1 177 ? -15.544 1.579 23.056 1.00 97.94 177 SER A O 1
ATOM 1436 N N . ARG A 1 178 ? -14.579 0.226 21.531 1.00 96.94 178 ARG A N 1
ATOM 1437 C CA . ARG A 1 178 ? -14.923 -1.036 22.189 1.00 96.94 178 ARG A CA 1
ATOM 1438 C C . ARG A 1 178 ? -13.940 -2.140 21.810 1.00 96.94 178 ARG A C 1
ATOM 1440 O O . ARG A 1 178 ? -13.593 -2.263 20.639 1.00 96.94 178 ARG A O 1
ATOM 1447 N N . LEU A 1 179 ? -13.541 -2.946 22.784 1.00 95.56 179 LEU A N 1
ATOM 1448 C CA . LEU A 1 179 ? -12.826 -4.207 22.613 1.00 95.56 179 LEU A CA 1
ATOM 1449 C C . LEU A 1 179 ? -13.515 -5.249 23.494 1.00 95.56 179 LEU A C 1
ATOM 1451 O O . LEU A 1 179 ? -13.525 -5.094 24.714 1.00 95.56 179 LEU A O 1
ATOM 1455 N N . TYR A 1 180 ? -14.107 -6.275 22.890 1.00 95.25 180 TYR A N 1
ATOM 1456 C CA . TYR A 1 180 ? -14.893 -7.258 23.627 1.00 95.25 180 TYR A CA 1
ATOM 1457 C C . TYR A 1 180 ? -14.716 -8.679 23.097 1.00 95.25 180 TYR A C 1
ATOM 1459 O O . TYR A 1 180 ? -14.518 -8.883 21.904 1.00 95.25 180 TYR A O 1
ATOM 1467 N N . PHE A 1 181 ? -14.829 -9.656 23.992 1.00 92.94 181 PHE A N 1
ATOM 1468 C CA . PHE A 1 181 ? -14.804 -11.088 23.680 1.00 92.94 181 PHE A CA 1
ATOM 1469 C C . PHE A 1 181 ? -16.018 -11.778 24.301 1.00 92.94 181 PHE A C 1
ATOM 1471 O O . PHE A 1 181 ? -16.530 -11.312 25.320 1.00 92.94 181 PHE A O 1
ATOM 1478 N N . ASP A 1 182 ? -16.498 -12.851 23.666 1.00 88.31 182 ASP A N 1
ATOM 1479 C CA . ASP A 1 182 ? -17.688 -13.610 24.081 1.00 88.31 182 ASP A CA 1
ATOM 1480 C C . ASP A 1 182 ? -18.892 -12.707 24.379 1.00 88.31 182 ASP A C 1
ATOM 1482 O O . ASP A 1 182 ? -19.491 -12.743 25.447 1.00 88.31 182 ASP A O 1
ATOM 1486 N N . ASN A 1 183 ? -19.202 -11.805 23.440 1.00 84.69 183 ASN A N 1
ATOM 1487 C CA . ASN A 1 183 ? -20.274 -10.807 23.569 1.00 84.69 183 ASN A CA 1
ATOM 1488 C C . ASN A 1 183 ? -20.173 -9.898 24.814 1.00 84.69 183 ASN A C 1
ATOM 1490 O O . ASN A 1 183 ? -21.134 -9.206 25.152 1.00 84.69 183 ASN A O 1
ATOM 1494 N N . GLY A 1 184 ? -18.996 -9.828 25.440 1.00 85.25 184 GLY A N 1
ATOM 1495 C CA . GLY A 1 184 ? -18.718 -9.039 26.637 1.00 85.25 184 GLY A CA 1
ATOM 1496 C C . GLY A 1 184 ? -18.690 -9.842 27.938 1.00 85.25 184 GLY A C 1
ATOM 1497 O O . GLY A 1 184 ? -18.464 -9.244 28.986 1.00 85.25 184 GLY A O 1
ATOM 1498 N N . GLU A 1 185 ? -18.899 -11.162 27.899 1.00 89.25 185 GLU A N 1
ATOM 1499 C CA . GLU A 1 185 ? -18.861 -12.015 29.095 1.00 89.25 185 GLU A CA 1
ATOM 1500 C C . GLU A 1 185 ? -17.435 -12.209 29.629 1.00 89.25 185 GLU A C 1
ATOM 1502 O O . GLU A 1 185 ? -17.224 -12.188 30.840 1.00 89.25 185 GLU A O 1
ATOM 1507 N N . LEU A 1 186 ? -16.450 -12.349 28.734 1.00 91.38 186 LEU A N 1
ATOM 1508 C CA . LEU A 1 186 ? -15.046 -12.544 29.112 1.00 91.38 186 LEU A CA 1
ATOM 1509 C C . LEU A 1 186 ? -14.304 -11.215 29.322 1.00 91.38 186 LEU A C 1
ATOM 1511 O O . LEU A 1 186 ? -13.529 -11.060 30.264 1.00 91.38 186 LEU A O 1
ATOM 1515 N N . LEU A 1 187 ? -14.518 -10.256 28.418 1.00 92.25 187 LEU A N 1
ATOM 1516 C CA . LEU A 1 187 ? -13.899 -8.932 28.442 1.00 92.25 187 LEU A CA 1
ATOM 1517 C C . LEU A 1 187 ? -14.803 -7.947 27.699 1.00 92.25 187 LEU A C 1
ATOM 1519 O O . LEU A 1 187 ? -15.257 -8.250 26.598 1.00 92.25 187 LEU A O 1
ATOM 1523 N N . ASP A 1 188 ? -15.006 -6.753 28.255 1.00 95.12 188 ASP A N 1
ATOM 1524 C CA . ASP A 1 188 ? -15.657 -5.637 27.557 1.00 95.12 188 ASP A CA 1
ATOM 1525 C C . ASP A 1 188 ? -15.004 -4.309 27.969 1.00 95.12 188 ASP A C 1
ATOM 1527 O O . ASP A 1 188 ? -15.399 -3.655 28.936 1.00 95.12 188 ASP A O 1
ATOM 1531 N N . LEU A 1 189 ? -13.958 -3.922 27.239 1.00 94.62 189 LEU A N 1
ATOM 1532 C CA . LEU A 1 189 ? -13.290 -2.635 27.397 1.00 94.62 189 LEU A CA 1
ATOM 1533 C C . LEU A 1 189 ? -13.965 -1.600 26.504 1.00 94.62 189 LEU A C 1
ATOM 1535 O O . LEU A 1 189 ? -14.137 -1.804 25.303 1.00 94.62 189 LEU A O 1
ATOM 1539 N N . LYS A 1 190 ? -14.309 -0.451 27.083 1.00 96.25 190 LYS A N 1
ATOM 1540 C CA . LYS A 1 190 ? -14.965 0.658 26.382 1.00 96.25 190 LYS A CA 1
ATOM 1541 C C . LYS A 1 190 ? -14.205 1.950 26.614 1.00 96.25 190 LYS A C 1
ATOM 1543 O O . LYS A 1 190 ? -13.718 2.178 27.721 1.00 96.25 190 LYS A O 1
ATOM 1548 N N . ASN A 1 191 ? -14.161 2.796 25.587 1.00 97.00 191 ASN A N 1
ATOM 1549 C CA . ASN A 1 191 ? -13.636 4.164 25.649 1.00 97.00 191 ASN A CA 1
ATOM 1550 C C . ASN A 1 191 ? -12.236 4.254 26.284 1.00 97.00 191 ASN A C 1
ATOM 1552 O O . ASN A 1 191 ? -12.017 5.035 27.207 1.00 97.00 191 ASN A O 1
ATOM 1556 N N . GLN A 1 192 ? -11.310 3.414 25.821 1.00 97.31 192 GLN A N 1
ATOM 1557 C CA . GLN A 1 192 ? -9.940 3.368 26.336 1.00 97.31 192 GLN A CA 1
ATOM 1558 C C . GLN A 1 192 ? -8.980 4.107 25.412 1.00 97.31 192 GLN A C 1
ATOM 1560 O O . GLN A 1 192 ? -9.078 3.998 24.189 1.00 97.31 192 GLN A O 1
ATOM 1565 N N . ASN A 1 193 ? -8.010 4.791 26.012 1.00 96.94 193 ASN A N 1
ATOM 1566 C CA . ASN A 1 193 ? -6.923 5.445 25.294 1.00 96.94 193 ASN A CA 1
ATOM 1567 C C . ASN A 1 193 ? -5.656 4.680 25.630 1.00 96.94 193 ASN A C 1
ATOM 1569 O O . ASN A 1 193 ? -5.262 4.623 26.794 1.00 96.94 193 ASN A O 1
ATOM 1573 N N . VAL A 1 194 ? -5.048 4.062 24.623 1.00 95.94 194 VAL A N 1
ATOM 1574 C CA . VAL A 1 194 ? -3.915 3.163 24.826 1.00 95.94 194 VAL A CA 1
ATOM 1575 C C . VAL A 1 194 ? -2.808 3.517 23.848 1.00 95.94 194 VAL A C 1
ATOM 1577 O O . VAL A 1 194 ? -3.030 3.627 22.639 1.00 95.94 194 VAL A O 1
ATOM 1580 N N . GLU A 1 195 ? -1.601 3.664 24.384 1.00 96.75 195 GLU A N 1
ATOM 1581 C CA . GLU A 1 195 ? -0.385 3.648 23.585 1.00 96.75 195 GLU A CA 1
ATOM 1582 C C . GLU A 1 195 ? 0.097 2.199 23.470 1.00 96.75 195 GLU A C 1
ATOM 1584 O O . GLU A 1 195 ? 0.431 1.567 24.473 1.00 96.75 195 GLU A O 1
ATOM 1589 N N . VAL A 1 196 ? 0.107 1.657 22.253 1.00 94.19 196 VAL A N 1
ATOM 1590 C CA . VAL A 1 196 ? 0.581 0.294 21.990 1.00 94.19 196 VAL A CA 1
ATOM 1591 C C . VAL A 1 196 ? 1.936 0.381 21.312 1.00 94.19 196 VAL A C 1
ATOM 1593 O O . VAL A 1 196 ? 2.069 0.998 20.255 1.00 94.19 196 VAL A O 1
ATOM 1596 N N . LYS A 1 197 ? 2.940 -0.251 21.917 1.00 94.81 197 LYS A N 1
ATOM 1597 C CA . LYS A 1 197 ? 4.273 -0.396 21.333 1.00 94.81 197 LYS A CA 1
ATOM 1598 C C . LYS A 1 197 ? 4.404 -1.804 20.779 1.00 94.81 197 LYS A C 1
ATOM 1600 O O . LYS A 1 197 ? 4.184 -2.774 21.497 1.00 94.81 197 LYS A O 1
ATOM 1605 N N . LEU A 1 198 ? 4.733 -1.896 19.502 1.00 92.56 198 LEU A N 1
ATOM 1606 C CA . LEU A 1 198 ? 4.982 -3.133 18.786 1.00 92.56 198 LEU A CA 1
ATOM 1607 C C . LEU A 1 198 ? 6.483 -3.231 18.520 1.00 92.56 198 LEU A C 1
ATOM 1609 O O . LEU A 1 198 ? 7.051 -2.354 17.875 1.00 92.56 198 LEU A O 1
ATOM 1613 N N . ASP A 1 199 ? 7.104 -4.305 18.985 1.00 92.62 199 ASP A N 1
ATOM 1614 C CA . ASP A 1 199 ? 8.455 -4.691 18.593 1.00 92.62 199 ASP A CA 1
ATOM 1615 C C . ASP A 1 199 ? 8.356 -6.040 17.877 1.00 92.62 199 ASP A C 1
ATOM 1617 O O . ASP A 1 199 ? 7.880 -7.018 18.452 1.00 92.62 199 ASP A O 1
ATOM 1621 N N . TYR A 1 200 ? 8.728 -6.055 16.599 1.00 88.12 200 TYR A N 1
ATOM 1622 C CA . TYR A 1 200 ? 8.735 -7.238 15.738 1.00 88.12 200 TYR A CA 1
ATOM 1623 C C . TYR A 1 200 ? 10.145 -7.519 15.202 1.00 88.12 200 TYR A C 1
ATOM 1625 O O . TYR A 1 200 ? 10.306 -8.134 14.149 1.00 88.12 200 TYR A O 1
ATOM 1633 N N . SER A 1 201 ? 11.172 -7.060 15.929 1.00 89.00 201 SER A N 1
ATOM 1634 C CA . SER A 1 201 ? 12.577 -7.329 15.606 1.00 89.00 201 SER A CA 1
ATOM 1635 C C . SER A 1 201 ? 12.985 -8.783 15.831 1.00 89.00 201 SER A C 1
ATOM 1637 O O . SER A 1 201 ? 13.947 -9.278 15.246 1.00 89.00 201 SER A O 1
ATOM 1639 N N . GLN A 1 202 ? 12.238 -9.480 16.682 1.00 83.69 202 GLN A N 1
ATOM 1640 C CA . GLN A 1 202 ? 12.314 -10.919 16.858 1.00 83.69 202 GLN A CA 1
ATOM 1641 C C . GLN A 1 202 ? 11.043 -11.532 16.283 1.00 83.69 202 GLN A C 1
ATOM 1643 O O . GLN A 1 202 ? 9.950 -10.992 16.473 1.00 83.69 202 GLN A O 1
ATOM 1648 N N . ASN A 1 203 ? 11.177 -12.671 15.603 1.00 65.12 203 ASN A N 1
ATOM 1649 C CA . ASN A 1 203 ? 10.012 -13.438 15.182 1.00 65.12 203 ASN A CA 1
ATOM 1650 C C . ASN A 1 203 ? 9.154 -13.729 16.415 1.00 65.12 203 ASN A C 1
ATOM 1652 O O . ASN A 1 203 ? 9.610 -14.379 17.359 1.00 65.12 203 ASN A O 1
ATOM 1656 N N . VAL A 1 204 ? 7.907 -13.265 16.396 1.00 51.75 204 VAL A N 1
ATOM 1657 C CA . VAL A 1 204 ? 6.903 -13.744 17.338 1.00 51.75 204 VAL A CA 1
ATOM 1658 C C . VAL A 1 204 ? 6.536 -15.150 16.869 1.00 51.75 204 VAL A C 1
ATOM 1660 O O . VAL A 1 204 ? 5.667 -15.323 16.020 1.00 51.75 204 VAL A O 1
ATOM 1663 N N . ASN A 1 205 ? 7.264 -16.155 17.358 1.00 38.09 205 ASN A N 1
ATOM 1664 C CA . ASN A 1 205 ? 6.824 -17.542 17.264 1.00 38.09 205 ASN A CA 1
ATOM 1665 C C . ASN A 1 205 ? 5.610 -17.671 18.190 1.00 38.09 205 ASN A C 1
ATOM 1667 O O . ASN A 1 205 ? 5.776 -17.714 19.410 1.00 38.09 205 ASN A O 1
ATOM 1671 N N . ILE A 1 206 ? 4.412 -17.635 17.608 1.00 33.78 206 ILE A N 1
ATOM 1672 C CA . ILE A 1 206 ? 3.156 -17.966 18.293 1.00 33.78 206 ILE A CA 1
ATOM 1673 C C . ILE A 1 206 ? 2.935 -19.469 18.162 1.00 33.78 206 ILE A C 1
ATOM 1675 O O . ILE A 1 206 ? 3.065 -19.970 17.021 1.00 33.78 206 ILE A O 1
#

Radius of gyration: 20.13 Å; chains: 1; bounding box: 47×27×60 Å

pLDDT: mean 93.14, std 8.2, range [33.78, 98.62]

Secondary structure (DSSP, 8-state):
--EEE-SSTTSPPEEES--EEEEETTEEEEE-S--EETTEE-TT-EEEEESTT-TTT-EEEEEEEEEEE---HHHHHHHHTTT---S--EEEEEEEEEEEEEEESSTT--EEEEEEEEEEEEEESGGG-EEEEEEEEEETTEEEEEEEEEE-SSEEEEEEEEEETTTTEEEEEEEEEEEEEGGGTSEEEEEEEEEEEEE-SS----

Foldseek 3Di:
DWDWDDLDPLAGTWTAHDWDWDDDPQKTWTDGCWIDGPNWTFNVKTKMWHPNVDLQFTWIKTWGFTFFDFQAPSVQVSCVVVVDHDPKGWPDFGKGKTKIWIWRPDPPTDIWIWMKIWTDQIFMPVQRKTWRIWIWTDGPQKIKIPQTFIDHPFWTKTWIKIGRNVQQKMKIFIQTQWGDDPNCPVHIDHGDTDIDIDHPNDPPPD

Sequence (206 aa):
NNVKVRLDDKMNAIEIPKLDLNLNKQKLDFVFNKAFYNGADLSSSKVYLYDLFDEKKAGIYLRIKSNNLKFDEKLAKALEDYHFSLPFYQKSGKIKSDLELKIDFHDKGEIFYSGILALENASISLADFNIAKAFVKLNQNNLNIENASVENGFLKADFNAKFDLQKQQGNFNTQISRLYFDNGELLDLKNQNVEVKLDYSQNVNI